Protein AF-A0A4U9TK11-F1 (afdb_monomer_lite)

Foldseek 3Di:
DVVLVVVLLVVLQVQLVVLQVVLVPDPDPVSSVVSNVSSVLSNDPPVHDDQALLSLLVNLLSVQVSVCVPPVDGLPDPLALCVVSVVRVVVCCVVVVDDPQRSLVSLLVSLQSLLVSDGDDDDDDDQFHQNFNQQQQQDAPPDLLSQQEQVSLSNNQSQVVLCVVPVSSHRGHGRHDDDDRDPDDGRPYDRDHHDPPPPPPPD

InterPro domains:
  IPR004184 Pyruvate formate lyase domain [PF02901] (1-174)
  IPR004184 Pyruvate formate lyase domain [PS51554] (1-203)
  IPR051215 Glycyl Radical Enzyme [PTHR43641] (3-176)

Radius of gyration: 18.0 Å; chains: 1; bounding box: 45×38×43 Å

Sequence (203 aa):
MIYACNAAMHLAQKLASKAENMAAVENHPYRKAELQEAAAMLKKVPAYGASSFKEACQSFYFFQLALHLENGSYAVYPGGFDKLLYSFYQQDITRGVLTPEQAYEIVECLWLKLCELSEVRAPRELDGYPMFDAMLHGVRLDDPALVINDLSAMLLAARSNLMTLNSNLQVKLFAGQAGARPQYSAPSARSWRPPRKTWQRTN

Organism: Serratia fonticola (NCBI:txid47917)

Structure (mmCIF, N/CA/C/O backbone):
data_AF-A0A4U9TK11-F1
#
_entry.id   AF-A0A4U9TK11-F1
#
loop_
_atom_site.group_PDB
_atom_site.id
_atom_site.type_symbol
_atom_site.label_atom_id
_atom_site.label_alt_id
_atom_site.label_comp_id
_atom_site.label_asym_id
_atom_site.label_entity_id
_atom_site.label_seq_id
_atom_site.pdbx_PDB_ins_code
_atom_site.Cartn_x
_atom_site.Cartn_y
_atom_site.Cartn_z
_atom_site.occupancy
_atom_site.B_iso_or_equiv
_atom_site.auth_seq_id
_atom_site.auth_comp_id
_atom_site.auth_asym_id
_atom_site.auth_atom_id
_atom_site.pdbx_PDB_model_num
ATOM 1 N N . MET A 1 1 ? 17.063 -5.394 15.935 1.00 81.00 1 MET A N 1
ATOM 2 C CA . MET A 1 1 ? 15.972 -6.031 15.165 1.00 81.00 1 MET A CA 1
ATOM 3 C C . MET A 1 1 ? 14.677 -6.131 15.978 1.00 81.00 1 MET A C 1
ATOM 5 O O . MET A 1 1 ? 13.729 -5.463 15.597 1.00 81.00 1 MET A O 1
ATOM 9 N N . ILE A 1 2 ? 14.645 -6.804 17.139 1.00 93.50 2 ILE A N 1
ATOM 10 C CA . ILE A 1 2 ? 13.432 -6.906 17.993 1.00 93.50 2 ILE A CA 1
ATOM 11 C C . ILE A 1 2 ? 12.802 -5.536 18.322 1.00 93.50 2 ILE A C 1
ATOM 13 O O . ILE A 1 2 ? 11.598 -5.356 18.161 1.00 93.50 2 ILE A O 1
ATOM 17 N N . TYR A 1 3 ? 13.606 -4.539 18.710 1.00 94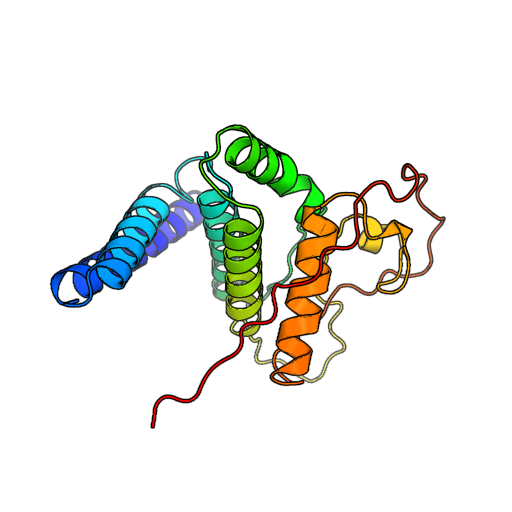.44 3 TYR A N 1
ATOM 18 C CA . TYR A 1 3 ? 13.099 -3.191 19.007 1.00 94.44 3 TYR A CA 1
ATOM 19 C C . TYR A 1 3 ? 12.427 -2.506 17.810 1.00 94.44 3 TYR A C 1
ATOM 21 O O . TYR A 1 3 ? 11.398 -1.861 17.987 1.00 94.44 3 TYR A O 1
ATOM 29 N N . ALA A 1 4 ? 12.968 -2.672 16.600 1.00 91.31 4 ALA A N 1
ATOM 30 C CA . ALA A 1 4 ? 12.395 -2.085 15.390 1.00 91.31 4 ALA A CA 1
ATOM 31 C C . ALA A 1 4 ? 11.044 -2.733 15.046 1.00 91.31 4 ALA A C 1
ATOM 33 O O . ALA A 1 4 ? 10.076 -2.028 14.770 1.00 91.31 4 ALA A O 1
ATOM 34 N N . CYS A 1 5 ? 10.943 -4.062 15.158 1.00 92.12 5 CYS A N 1
ATOM 35 C CA . CYS A 1 5 ? 9.679 -4.780 14.973 1.00 92.12 5 CYS A CA 1
ATOM 36 C C . CYS A 1 5 ? 8.627 -4.358 16.012 1.00 92.12 5 CYS A C 1
ATOM 38 O O . CYS A 1 5 ? 7.486 -4.078 15.652 1.00 92.12 5 CYS A O 1
ATOM 40 N N . ASN A 1 6 ? 9.012 -4.231 17.287 1.00 94.81 6 ASN A N 1
ATOM 41 C CA . ASN A 1 6 ? 8.112 -3.749 18.338 1.00 94.81 6 ASN A CA 1
ATOM 42 C C . ASN A 1 6 ? 7.649 -2.308 18.086 1.00 94.81 6 ASN A C 1
ATOM 44 O O . ASN A 1 6 ? 6.472 -2.002 18.265 1.00 94.81 6 ASN A O 1
ATOM 48 N N . ALA A 1 7 ? 8.548 -1.429 17.635 1.00 94.62 7 ALA A N 1
ATOM 49 C CA . ALA A 1 7 ? 8.203 -0.056 17.278 1.00 94.62 7 ALA A CA 1
ATOM 50 C C . ALA A 1 7 ? 7.217 -0.001 16.099 1.00 94.62 7 ALA A C 1
ATOM 52 O O . ALA A 1 7 ? 6.235 0.738 16.166 1.00 94.62 7 ALA A O 1
ATOM 53 N N . ALA A 1 8 ? 7.426 -0.821 15.064 1.00 93.50 8 ALA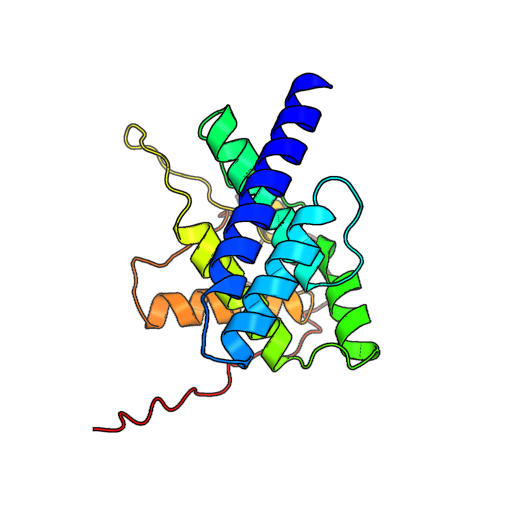 A N 1
ATOM 54 C CA . ALA A 1 8 ? 6.518 -0.942 13.926 1.00 93.50 8 ALA A CA 1
ATOM 55 C C . ALA A 1 8 ? 5.119 -1.420 14.356 1.00 93.50 8 ALA A C 1
ATOM 57 O O . ALA A 1 8 ? 4.122 -0.785 14.016 1.00 93.50 8 ALA A O 1
ATOM 58 N N . MET A 1 9 ? 5.032 -2.477 15.172 1.00 95.06 9 MET A N 1
ATOM 59 C CA . MET A 1 9 ? 3.749 -2.948 15.715 1.00 95.06 9 MET A CA 1
ATOM 60 C C . MET A 1 9 ? 3.062 -1.875 16.570 1.00 95.06 9 MET A C 1
ATOM 62 O O . MET A 1 9 ? 1.857 -1.660 16.457 1.00 95.06 9 MET A O 1
ATOM 66 N N . HIS A 1 10 ? 3.823 -1.149 17.389 1.00 96.06 10 HIS A N 1
ATOM 67 C CA . HIS A 1 10 ? 3.277 -0.084 18.224 1.00 96.06 10 HIS A CA 1
ATOM 68 C C . HIS A 1 10 ? 2.769 1.110 17.399 1.00 96.06 10 HIS A C 1
ATOM 70 O O . HIS A 1 10 ? 1.725 1.680 17.722 1.00 96.06 10 HIS A O 1
ATOM 76 N N . LEU A 1 11 ? 3.458 1.475 16.313 1.00 96.44 11 LEU A N 1
ATOM 77 C CA . LEU A 1 11 ? 2.988 2.498 15.377 1.00 96.44 11 LEU A CA 1
ATOM 78 C C . LEU A 1 11 ? 1.679 2.069 14.701 1.00 96.44 11 LEU A C 1
ATOM 80 O O . LEU A 1 11 ? 0.732 2.855 14.675 1.00 96.44 11 LEU A O 1
ATOM 84 N N . ALA A 1 12 ? 1.595 0.827 14.216 1.00 96.69 12 ALA A N 1
ATOM 85 C CA . ALA A 1 12 ? 0.372 0.287 13.624 1.00 96.69 12 ALA A CA 1
ATOM 86 C C . ALA A 1 12 ? -0.799 0.322 14.621 1.00 96.69 12 ALA A C 1
ATOM 88 O O . ALA A 1 12 ? -1.871 0.834 14.297 1.00 96.69 12 ALA A O 1
ATOM 89 N N . GLN A 1 13 ? -0.559 -0.080 15.874 1.00 96.94 13 GLN A N 1
ATOM 90 C CA . GLN A 1 13 ? -1.556 -0.022 16.942 1.00 96.94 13 GLN A CA 1
ATOM 91 C C . GLN A 1 13 ? -2.026 1.411 17.236 1.00 96.94 13 GLN A C 1
ATOM 93 O O . GLN A 1 13 ? -3.223 1.642 17.412 1.00 96.94 13 GLN A O 1
ATOM 98 N N . LYS A 1 14 ? -1.118 2.397 17.256 1.00 97.56 14 LYS A N 1
ATOM 99 C CA . LYS A 1 14 ? -1.491 3.810 17.434 1.00 97.56 14 LYS A CA 1
ATOM 100 C C . LYS A 1 14 ? -2.352 4.331 16.285 1.00 97.56 14 LYS A C 1
ATOM 102 O O . LYS A 1 14 ? -3.322 5.048 16.530 1.00 97.56 14 LYS A O 1
ATOM 107 N N . LEU A 1 15 ? -2.010 3.981 15.045 1.00 97.31 15 LEU A N 1
ATOM 108 C CA . LEU A 1 15 ? -2.806 4.352 13.875 1.00 97.31 15 LEU A CA 1
ATOM 109 C C . LEU A 1 15 ? -4.182 3.676 13.902 1.00 97.31 15 LEU A C 1
ATOM 111 O O . LEU A 1 15 ? -5.177 4.342 13.619 1.00 97.31 15 LEU A O 1
ATOM 115 N N . ALA A 1 16 ? -4.253 2.409 14.320 1.00 97.94 16 ALA A N 1
ATOM 116 C CA . ALA A 1 16 ? -5.514 1.700 14.504 1.00 97.94 16 ALA A CA 1
ATOM 117 C C . ALA A 1 16 ? -6.405 2.409 15.529 1.00 97.94 16 ALA A C 1
ATOM 119 O O . ALA A 1 16 ? -7.531 2.771 15.207 1.00 97.94 16 ALA A O 1
ATOM 120 N N . SER A 1 17 ? -5.886 2.707 16.725 1.00 98.25 17 SER A N 1
ATOM 121 C CA . SER A 1 17 ? -6.645 3.426 17.757 1.00 98.25 17 SER A CA 1
ATOM 122 C C . SER A 1 17 ? -7.100 4.813 17.293 1.00 98.25 17 SER A C 1
ATOM 124 O O . SER A 1 17 ? -8.205 5.242 17.617 1.00 98.25 17 SER A O 1
ATOM 126 N N . LYS A 1 18 ? -6.294 5.514 16.484 1.00 98.25 18 LYS A N 1
ATOM 127 C CA . LYS A 1 18 ? -6.712 6.784 15.875 1.00 98.25 18 LYS A CA 1
ATOM 128 C C . LYS A 1 18 ? -7.884 6.592 14.907 1.00 98.25 18 LYS A C 1
ATOM 130 O O . LYS A 1 18 ? -8.832 7.370 14.966 1.00 98.25 18 LYS A O 1
ATOM 135 N N . ALA A 1 19 ? -7.840 5.570 14.053 1.00 98.00 19 ALA A N 1
ATOM 136 C CA . ALA A 1 19 ? -8.936 5.248 13.142 1.00 98.00 19 ALA A CA 1
ATOM 137 C C . ALA A 1 19 ? -10.219 4.854 13.900 1.00 98.00 19 ALA A C 1
ATOM 139 O O . ALA A 1 19 ? -11.300 5.303 13.527 1.00 98.00 19 ALA A O 1
ATOM 140 N N . GLU A 1 20 ? -10.110 4.118 15.011 1.00 98.31 20 GLU A N 1
ATOM 141 C CA . GLU A 1 20 ? -11.252 3.784 15.879 1.00 98.31 20 GLU A CA 1
ATOM 142 C C . GLU A 1 20 ? -11.879 5.023 16.517 1.00 98.31 20 GLU A C 1
ATOM 144 O O . GLU A 1 20 ? -13.099 5.180 16.492 1.00 98.31 20 GLU A O 1
ATOM 149 N N . ASN A 1 21 ? -11.054 5.938 17.029 1.00 98.25 21 ASN A N 1
ATOM 150 C CA . ASN A 1 21 ? -11.534 7.195 17.600 1.00 98.25 21 ASN A CA 1
ATOM 151 C C . ASN A 1 21 ? -12.256 8.049 16.550 1.00 98.25 21 ASN A C 1
ATOM 153 O O . ASN A 1 21 ? -13.300 8.627 16.840 1.00 98.25 21 ASN A O 1
ATOM 157 N N . MET A 1 22 ? -11.731 8.098 15.321 1.00 98.31 22 MET A N 1
ATOM 158 C CA . MET A 1 22 ? -12.396 8.775 14.206 1.00 98.31 22 MET A CA 1
ATOM 159 C C . MET A 1 22 ? -13.722 8.092 13.847 1.00 98.31 22 MET A C 1
ATOM 161 O O . MET A 1 22 ? -14.716 8.777 13.642 1.00 98.31 22 MET A O 1
ATOM 165 N N . ALA A 1 23 ? -13.771 6.756 13.831 1.00 98.25 23 ALA A N 1
ATOM 166 C CA . ALA A 1 23 ? -14.998 6.008 13.559 1.00 98.25 23 ALA A CA 1
ATOM 167 C C . ALA A 1 23 ? -16.079 6.213 14.635 1.00 98.25 23 ALA A C 1
ATOM 169 O O . ALA A 1 23 ? -17.272 6.157 14.334 1.00 98.25 23 ALA A O 1
ATOM 170 N N . ALA A 1 24 ? -15.681 6.430 15.892 1.00 97.88 24 ALA A N 1
ATOM 171 C CA . ALA A 1 24 ? -16.605 6.629 17.006 1.00 97.88 24 ALA A CA 1
ATOM 172 C C . ALA A 1 24 ? -17.410 7.934 16.884 1.00 97.88 24 ALA A C 1
ATOM 174 O O . ALA A 1 24 ? -18.572 7.963 17.282 1.00 97.88 24 ALA A O 1
ATOM 175 N N . VAL A 1 25 ? -16.805 8.979 16.311 1.00 97.88 25 VAL A N 1
ATOM 176 C CA . VAL A 1 25 ? -17.423 10.305 16.126 1.00 97.88 25 VAL A CA 1
ATOM 177 C C . VAL A 1 25 ? -17.929 10.550 14.699 1.00 97.88 25 VAL A C 1
ATOM 179 O O . VAL A 1 25 ? -18.470 11.615 14.415 1.00 97.88 25 VAL A O 1
ATOM 182 N N . GLU A 1 26 ? -17.748 9.584 13.795 1.00 97.94 26 GLU A N 1
ATOM 183 C CA . GLU A 1 26 ? -18.202 9.672 12.409 1.00 97.94 26 GLU A CA 1
ATOM 184 C C . GLU A 1 26 ? -19.704 9.374 12.299 1.00 97.94 26 GLU A C 1
ATOM 186 O O . GLU A 1 26 ? -20.192 8.338 12.765 1.00 97.94 26 GLU A O 1
ATOM 191 N N . ASN A 1 27 ? -20.426 10.273 11.631 1.00 97.31 27 ASN A N 1
ATOM 192 C CA . ASN A 1 27 ? -21.869 10.168 11.425 1.00 97.31 27 ASN A CA 1
ATOM 193 C C . ASN A 1 27 ? -22.204 9.436 10.123 1.00 97.31 27 ASN A C 1
ATOM 195 O O . ASN A 1 27 ? -23.233 8.764 10.039 1.00 97.31 27 ASN A O 1
ATOM 199 N N . HIS A 1 28 ? -21.356 9.559 9.097 1.00 97.94 28 HIS A N 1
ATOM 200 C CA . HIS A 1 28 ? -21.627 8.963 7.797 1.00 97.94 28 HIS A CA 1
ATOM 201 C C . HIS A 1 28 ? -21.364 7.444 7.830 1.00 97.94 28 HIS A C 1
ATOM 203 O O . HIS A 1 28 ? -20.220 7.025 8.035 1.00 97.94 28 HIS A O 1
ATOM 209 N N . PRO A 1 29 ? -22.378 6.587 7.589 1.00 96.75 29 PRO A N 1
ATOM 210 C CA . PRO A 1 29 ? -22.278 5.149 7.851 1.00 96.75 29 PRO A CA 1
ATOM 211 C C . PRO A 1 29 ? -21.209 4.455 7.000 1.00 96.75 29 PRO A C 1
ATOM 213 O O . PRO A 1 29 ? -20.455 3.632 7.515 1.00 96.75 29 PRO A O 1
ATOM 216 N N . TYR A 1 30 ? -21.077 4.832 5.724 1.00 95.94 30 TYR A N 1
ATOM 217 C CA . TYR A 1 30 ? -20.043 4.269 4.851 1.00 95.94 30 TYR A CA 1
ATOM 218 C C . TYR A 1 30 ? -18.637 4.662 5.308 1.00 95.94 30 TYR A C 1
ATOM 220 O O . TYR A 1 30 ? -17.741 3.826 5.353 1.00 95.94 30 TYR A O 1
ATOM 228 N N . ARG A 1 31 ? -18.453 5.919 5.732 1.00 97.19 31 ARG A N 1
ATOM 229 C CA . ARG A 1 31 ? -17.142 6.404 6.175 1.00 97.19 31 ARG A CA 1
ATOM 230 C C . ARG A 1 31 ? -16.737 5.763 7.498 1.00 97.19 31 ARG A C 1
ATOM 232 O O . ARG A 1 31 ? -15.580 5.401 7.696 1.00 97.19 31 ARG A O 1
ATOM 239 N N . LYS A 1 32 ? -17.708 5.577 8.390 1.00 98.00 32 LYS A N 1
ATOM 240 C CA . LYS A 1 32 ? -17.526 4.849 9.640 1.00 98.00 32 LYS A CA 1
ATOM 241 C C . LYS A 1 32 ? -17.076 3.409 9.392 1.00 98.00 32 LYS A C 1
ATOM 243 O O . LYS A 1 32 ? -16.123 2.970 10.030 1.00 98.00 32 LYS A O 1
ATOM 248 N N . ALA A 1 33 ? -17.706 2.712 8.446 1.00 97.44 33 ALA A N 1
ATOM 249 C CA . ALA A 1 33 ? -17.320 1.353 8.072 1.00 97.44 33 ALA A CA 1
ATOM 250 C C . ALA A 1 33 ? -15.886 1.294 7.514 1.00 97.44 33 ALA A C 1
ATOM 252 O O . ALA A 1 33 ? -15.101 0.459 7.957 1.00 97.44 33 ALA A O 1
ATOM 253 N N . GLU A 1 34 ? -15.502 2.223 6.630 1.00 96.81 34 GLU A N 1
ATOM 254 C CA . GLU A 1 34 ? -14.125 2.319 6.115 1.00 96.81 34 GLU A CA 1
ATOM 255 C C . GLU A 1 34 ? -13.090 2.523 7.232 1.00 96.81 34 GLU A C 1
ATOM 257 O O . GLU A 1 34 ? -12.024 1.907 7.217 1.00 96.81 34 GLU A O 1
ATOM 262 N N . LEU A 1 35 ? -13.386 3.387 8.210 1.00 98.25 35 LEU A N 1
ATOM 263 C CA . LEU A 1 35 ? -12.492 3.653 9.341 1.00 98.25 35 LEU A CA 1
ATOM 264 C C . LEU A 1 35 ? -12.355 2.432 10.259 1.00 98.25 35 LEU A C 1
ATOM 266 O O . LEU A 1 35 ? -11.252 2.128 10.714 1.00 98.25 35 LEU A O 1
ATOM 270 N N . GLN A 1 36 ? -13.455 1.717 10.509 1.00 98.19 36 GLN A N 1
ATOM 271 C CA . GLN A 1 36 ? -13.449 0.474 11.285 1.00 98.19 36 GLN A CA 1
ATOM 272 C C . GLN A 1 36 ? -12.656 -0.627 10.577 1.00 98.19 36 GLN A C 1
ATOM 274 O O . GLN A 1 36 ? -11.855 -1.315 11.207 1.00 98.19 36 GLN A O 1
ATOM 279 N N . GLU A 1 37 ? -12.830 -0.761 9.265 1.00 96.88 37 GLU A N 1
ATOM 280 C CA . GLU A 1 37 ? -12.069 -1.699 8.446 1.00 96.88 37 GLU A CA 1
ATOM 281 C C . GLU A 1 37 ? -10.571 -1.353 8.450 1.00 96.88 37 GLU A C 1
ATOM 283 O O . GLU A 1 37 ? -9.735 -2.226 8.677 1.00 96.88 37 GLU A O 1
ATOM 288 N N . ALA A 1 38 ? -10.215 -0.073 8.286 1.00 96.56 38 ALA A N 1
ATOM 289 C CA . ALA A 1 38 ? -8.829 0.387 8.363 1.00 96.56 38 ALA A CA 1
ATOM 290 C C . ALA A 1 38 ? -8.197 0.093 9.732 1.00 96.56 38 ALA A C 1
ATOM 292 O O . ALA A 1 38 ? -7.065 -0.391 9.799 1.00 96.56 38 ALA A O 1
ATOM 293 N N . ALA A 1 39 ? -8.934 0.330 10.821 1.00 97.75 39 ALA A N 1
ATOM 294 C CA . ALA A 1 39 ? -8.493 -0.020 12.165 1.00 97.75 39 ALA A CA 1
ATOM 295 C C . ALA A 1 39 ? -8.260 -1.530 12.324 1.00 97.75 39 ALA A C 1
ATOM 297 O O . ALA A 1 39 ? -7.236 -1.935 12.876 1.00 97.75 39 ALA A O 1
ATOM 298 N N . ALA A 1 40 ? -9.175 -2.362 11.818 1.00 97.25 40 ALA A N 1
ATOM 299 C CA . ALA A 1 40 ? -9.045 -3.815 11.866 1.00 97.25 40 ALA A CA 1
ATOM 300 C C . ALA A 1 40 ? -7.811 -4.306 11.090 1.00 97.25 40 ALA A C 1
ATOM 302 O O . ALA A 1 40 ? -7.049 -5.123 11.609 1.00 97.25 40 ALA A O 1
ATOM 303 N N . MET A 1 41 ? -7.558 -3.757 9.897 1.00 96.88 41 MET A N 1
ATOM 304 C CA . MET A 1 41 ? -6.359 -4.080 9.117 1.00 96.88 41 MET A CA 1
ATOM 305 C C . MET A 1 41 ? -5.078 -3.688 9.859 1.00 96.88 41 MET A C 1
ATOM 307 O O . MET A 1 41 ? -4.174 -4.509 9.976 1.00 96.88 41 MET A O 1
ATOM 311 N N . LEU A 1 42 ? -5.006 -2.475 10.418 1.00 96.62 42 LEU A N 1
ATOM 312 C CA . LEU A 1 42 ? -3.828 -1.981 11.150 1.00 96.62 42 LEU A CA 1
ATOM 313 C C . LEU A 1 42 ? -3.550 -2.737 12.461 1.00 96.62 42 LEU A C 1
ATOM 315 O O . LEU A 1 42 ? -2.416 -2.751 12.932 1.00 96.62 42 LEU A O 1
ATOM 319 N N . LYS A 1 43 ? -4.562 -3.379 13.057 1.00 96.00 43 LYS A N 1
ATOM 320 C CA . LYS A 1 43 ? -4.370 -4.298 14.195 1.00 96.00 43 LYS A CA 1
ATOM 321 C C . LYS A 1 43 ? -3.745 -5.628 13.780 1.00 96.00 43 LYS A C 1
ATOM 323 O O . LYS A 1 43 ? -3.145 -6.303 14.612 1.00 96.00 43 LYS A O 1
ATOM 328 N N . LYS A 1 44 ? -3.896 -6.015 12.513 1.00 96.00 44 LYS A N 1
ATOM 329 C CA . LYS A 1 44 ? -3.386 -7.274 11.971 1.00 96.00 44 LYS A CA 1
ATOM 330 C C . LYS A 1 44 ? -2.032 -7.102 11.288 1.00 96.00 44 LYS A C 1
ATOM 332 O O . LYS A 1 44 ? -1.075 -7.764 11.676 1.00 96.00 44 LYS A O 1
ATOM 337 N N . VAL A 1 45 ? -1.932 -6.230 10.286 1.00 94.19 45 VAL A N 1
ATOM 338 C CA . VAL A 1 45 ? -0.675 -5.940 9.582 1.00 94.1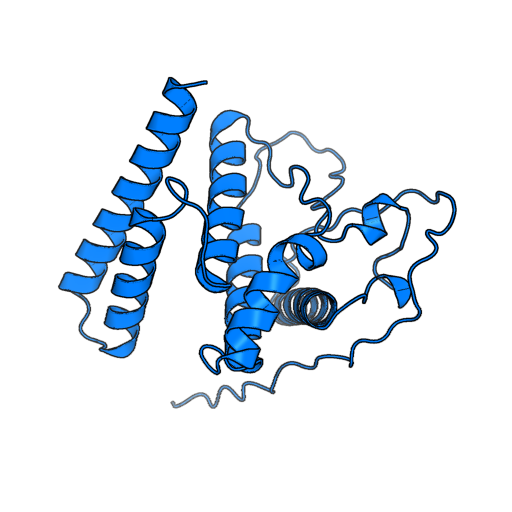9 45 VAL A CA 1
ATOM 339 C C . VAL A 1 45 ? 0.011 -4.734 10.239 1.00 94.19 45 VAL A C 1
ATOM 341 O O . VAL A 1 45 ? -0.656 -3.731 10.495 1.00 94.19 45 VAL A O 1
ATOM 344 N N . PRO A 1 46 ? 1.324 -4.795 10.541 1.00 89.56 46 PRO A N 1
ATOM 345 C CA . PRO A 1 46 ? 2.321 -5.747 10.033 1.00 89.56 46 PRO A CA 1
ATOM 346 C C . PRO A 1 46 ? 2.627 -6.951 10.951 1.00 89.56 46 PRO A C 1
ATOM 348 O O . PRO A 1 46 ? 3.566 -7.688 10.670 1.00 89.56 46 PRO A O 1
ATOM 351 N N . ALA A 1 47 ? 1.904 -7.145 12.061 1.00 92.38 47 ALA A N 1
ATOM 352 C CA . ALA A 1 47 ? 2.199 -8.219 13.022 1.00 92.38 47 ALA A CA 1
ATOM 353 C C . ALA A 1 47 ? 1.956 -9.630 12.450 1.00 92.38 47 ALA A C 1
ATOM 355 O O . ALA A 1 47 ? 2.647 -10.582 12.812 1.00 92.38 47 ALA A O 1
ATOM 356 N N . TYR A 1 48 ? 0.996 -9.749 11.534 1.00 94.75 48 TYR A N 1
ATOM 357 C CA . TYR A 1 48 ? 0.639 -10.977 10.834 1.00 94.75 48 TYR A CA 1
ATOM 358 C C . TYR A 1 48 ? 0.665 -10.766 9.318 1.00 94.75 48 TYR A C 1
ATOM 360 O O . TYR A 1 48 ? 0.614 -9.637 8.830 1.00 94.75 48 TYR A O 1
ATOM 368 N N . GLY A 1 49 ? 0.714 -11.867 8.566 1.00 92.12 49 GLY A N 1
ATOM 369 C CA . GLY A 1 49 ? 0.596 -11.823 7.110 1.00 92.12 49 GLY A CA 1
ATOM 370 C C . GLY A 1 49 ? -0.773 -11.308 6.654 1.00 92.12 49 GLY A C 1
ATOM 371 O O . GLY A 1 49 ? -1.798 -11.592 7.282 1.00 92.12 49 GLY A O 1
ATOM 372 N N . ALA A 1 50 ? -0.785 -10.572 5.542 1.00 94.88 50 ALA A N 1
ATOM 373 C CA . ALA A 1 50 ? -2.017 -10.178 4.868 1.00 94.88 50 ALA A CA 1
ATOM 374 C C . ALA A 1 50 ? -2.783 -11.415 4.369 1.00 94.88 50 ALA A C 1
ATOM 376 O O . ALA A 1 50 ? -2.179 -12.413 3.976 1.00 94.88 50 ALA A O 1
ATOM 377 N N . SER A 1 51 ? -4.114 -11.349 4.366 1.00 94.94 51 SER A N 1
ATOM 378 C CA . SER A 1 51 ? -4.996 -12.383 3.804 1.00 94.94 51 SER A CA 1
ATOM 379 C C . SER A 1 51 ? -6.009 -11.840 2.794 1.00 94.94 51 SER A C 1
ATOM 381 O O . SER A 1 51 ? -6.909 -12.573 2.393 1.00 94.94 51 SER A O 1
ATOM 383 N N . SER A 1 52 ? -5.897 -10.563 2.436 1.00 96.12 52 SER A N 1
ATOM 384 C CA . SER A 1 52 ? -6.685 -9.896 1.400 1.00 96.12 52 SER A CA 1
ATOM 385 C C . SER A 1 52 ? -5.802 -8.912 0.638 1.00 96.12 52 SER A C 1
ATOM 387 O O . SER A 1 52 ? -4.741 -8.497 1.117 1.00 96.12 52 SER A O 1
ATOM 389 N N . PHE A 1 53 ? -6.248 -8.504 -0.545 1.00 96.69 53 PHE A N 1
ATOM 390 C CA . PHE A 1 53 ? -5.558 -7.523 -1.371 1.00 96.69 53 PHE A CA 1
ATOM 391 C C . PHE A 1 53 ? -5.434 -6.171 -0.661 1.00 96.69 53 PHE A C 1
ATOM 393 O O . PHE A 1 53 ? -4.370 -5.553 -0.673 1.00 96.69 53 PHE A O 1
ATOM 400 N N . LYS A 1 54 ? -6.493 -5.735 0.031 1.00 96.12 54 LYS A N 1
ATOM 401 C CA . LYS A 1 54 ? -6.491 -4.467 0.771 1.00 96.12 54 LYS A CA 1
ATOM 402 C C . LYS A 1 54 ? -5.501 -4.483 1.940 1.00 96.12 54 LYS A C 1
ATOM 404 O O . LYS A 1 54 ? -4.751 -3.522 2.110 1.00 96.12 54 LYS A O 1
ATOM 409 N N . GLU A 1 55 ? -5.431 -5.586 2.689 1.00 96.56 55 GLU A N 1
ATOM 410 C CA . GLU A 1 55 ? -4.428 -5.769 3.747 1.00 96.56 55 GLU A CA 1
ATOM 411 C C . GLU A 1 55 ? -3.004 -5.793 3.183 1.00 96.56 55 GLU A C 1
ATOM 413 O O . GLU A 1 55 ? -2.098 -5.209 3.778 1.00 96.56 55 GLU A O 1
ATOM 418 N N . ALA A 1 56 ? -2.798 -6.426 2.024 1.00 94.94 56 ALA A N 1
ATOM 419 C CA . ALA A 1 56 ? -1.496 -6.469 1.368 1.00 94.94 56 ALA A CA 1
ATOM 420 C C . ALA A 1 56 ? -1.041 -5.064 0.932 1.00 94.94 56 ALA A C 1
ATOM 422 O O . ALA A 1 56 ? 0.093 -4.673 1.210 1.00 94.94 56 ALA A O 1
ATOM 423 N N . CYS A 1 57 ? -1.939 -4.263 0.349 1.00 94.94 57 CYS A N 1
ATOM 424 C CA . CYS A 1 57 ? -1.686 -2.856 0.020 1.00 94.94 57 CYS A CA 1
ATOM 425 C C . CYS A 1 57 ? -1.393 -2.008 1.270 1.00 94.94 57 CYS A C 1
ATOM 427 O O . CYS A 1 57 ? -0.452 -1.211 1.271 1.00 94.94 57 CYS A O 1
ATOM 429 N N . GLN A 1 58 ? -2.153 -2.202 2.354 1.00 95.56 58 GLN A N 1
ATOM 430 C CA . GLN A 1 58 ? -1.933 -1.504 3.624 1.00 95.56 58 GLN A CA 1
ATOM 431 C C . GLN A 1 58 ? -0.576 -1.864 4.241 1.00 95.56 58 GLN A C 1
ATOM 433 O O . GLN A 1 58 ? 0.142 -0.975 4.703 1.00 95.56 58 GLN A O 1
ATOM 438 N N . SER A 1 59 ? -0.208 -3.148 4.228 1.00 93.94 59 SER A N 1
ATOM 439 C CA . SER A 1 59 ? 1.090 -3.621 4.707 1.00 93.94 59 SER A CA 1
ATOM 440 C C . SER A 1 59 ? 2.224 -3.047 3.864 1.00 93.94 59 SER A C 1
ATOM 442 O O . SER A 1 59 ? 3.217 -2.576 4.415 1.00 93.94 59 SER A O 1
ATOM 444 N N . PHE A 1 60 ? 2.070 -3.044 2.539 1.00 92.06 60 PHE A N 1
ATOM 445 C CA . PHE A 1 60 ? 3.048 -2.468 1.624 1.00 92.06 60 PHE A CA 1
ATOM 446 C C . PHE A 1 60 ? 3.295 -0.986 1.926 1.00 92.06 60 PHE A C 1
ATOM 448 O O . PHE A 1 60 ? 4.439 -0.590 2.149 1.00 92.06 60 PHE A O 1
ATOM 455 N N . TYR A 1 61 ? 2.234 -0.177 2.013 1.00 93.00 61 TYR A N 1
ATOM 456 C CA . TYR A 1 61 ? 2.367 1.239 2.357 1.00 93.00 61 TYR A CA 1
ATOM 457 C C . TYR A 1 61 ? 3.006 1.437 3.736 1.00 93.00 61 TYR A C 1
ATOM 459 O O . TYR A 1 61 ? 3.873 2.294 3.900 1.00 93.00 61 TYR A O 1
ATOM 467 N N . PHE A 1 62 ? 2.617 0.626 4.724 1.00 93.69 62 PHE A N 1
ATOM 468 C CA . PHE A 1 62 ? 3.160 0.721 6.075 1.00 93.69 62 PHE A CA 1
ATOM 469 C C . PHE A 1 62 ? 4.677 0.495 6.105 1.00 93.69 62 PHE A C 1
ATOM 471 O O . PHE A 1 62 ? 5.385 1.230 6.789 1.00 93.69 62 PHE A O 1
ATOM 478 N N . PHE A 1 63 ? 5.195 -0.463 5.331 1.00 90.12 63 PHE A N 1
ATOM 479 C CA . PHE A 1 63 ? 6.640 -0.670 5.215 1.00 90.12 63 PHE A CA 1
ATOM 480 C C . PHE A 1 63 ? 7.350 0.500 4.533 1.00 90.12 63 PHE A C 1
ATOM 482 O O . PHE A 1 63 ? 8.397 0.923 5.017 1.00 90.12 63 PHE A O 1
ATOM 489 N N . GLN A 1 64 ? 6.774 1.067 3.468 1.00 89.69 64 GLN A N 1
ATOM 490 C CA . GLN A 1 64 ? 7.338 2.263 2.826 1.00 89.69 64 GLN A CA 1
ATOM 491 C C . GLN A 1 64 ? 7.401 3.445 3.806 1.00 89.69 64 GLN A C 1
ATOM 493 O O . GLN A 1 64 ? 8.421 4.124 3.888 1.00 89.69 64 GLN A O 1
ATOM 498 N N . LEU A 1 65 ? 6.349 3.645 4.606 1.00 91.88 65 LEU A N 1
ATOM 499 C CA . LEU A 1 65 ? 6.318 4.663 5.656 1.00 91.88 65 LEU A CA 1
ATOM 500 C C . LEU A 1 65 ? 7.353 4.392 6.758 1.00 91.88 65 LEU A C 1
ATOM 502 O O . LEU A 1 65 ? 8.042 5.311 7.187 1.00 91.88 65 LEU A O 1
ATOM 506 N N . ALA A 1 66 ? 7.465 3.150 7.231 1.00 90.69 66 ALA A N 1
ATOM 507 C CA . ALA A 1 66 ? 8.394 2.792 8.300 1.00 90.69 66 ALA A CA 1
ATOM 508 C C . ALA A 1 66 ? 9.858 3.011 7.892 1.00 90.69 66 ALA A C 1
ATOM 510 O O . ALA A 1 66 ? 10.630 3.550 8.681 1.00 90.69 66 ALA A O 1
ATOM 511 N N . LEU A 1 67 ? 10.221 2.644 6.659 1.00 87.38 67 LEU A N 1
ATOM 512 C CA . LEU A 1 67 ? 11.549 2.909 6.099 1.00 87.38 67 LEU A CA 1
ATOM 513 C C . LEU A 1 67 ? 11.819 4.410 5.987 1.00 87.38 67 LEU A C 1
ATOM 515 O O . LEU A 1 67 ? 12.863 4.885 6.432 1.00 87.38 67 LEU A O 1
ATOM 519 N N . HIS A 1 68 ? 10.828 5.163 5.506 1.00 87.31 68 HIS A N 1
ATOM 520 C CA . HIS A 1 68 ? 10.938 6.610 5.388 1.00 87.31 68 HIS A CA 1
ATOM 521 C C . HIS A 1 68 ? 11.167 7.284 6.748 1.00 87.31 68 HIS A C 1
ATOM 523 O O . HIS A 1 68 ? 11.978 8.200 6.859 1.00 87.31 68 HIS A O 1
ATOM 529 N N . LEU A 1 69 ? 10.513 6.798 7.807 1.00 88.88 69 LEU A N 1
ATOM 530 C CA . LEU A 1 69 ? 10.718 7.292 9.171 1.00 88.88 69 LEU A CA 1
ATOM 531 C C . LEU A 1 69 ? 12.080 6.906 9.769 1.00 88.88 69 LEU A C 1
ATOM 533 O O . LEU A 1 69 ? 12.569 7.613 10.646 1.00 88.88 69 LEU A O 1
ATOM 537 N N . GLU A 1 70 ? 12.668 5.785 9.351 1.00 86.38 70 GLU A N 1
ATOM 538 C CA . GLU A 1 70 ? 13.907 5.262 9.935 1.00 86.38 70 GLU A CA 1
ATOM 539 C C . GLU A 1 70 ? 15.149 5.957 9.380 1.00 86.38 70 GLU A C 1
ATOM 541 O O . GLU A 1 70 ? 16.008 6.396 10.142 1.00 86.38 70 GLU A O 1
ATOM 546 N N . ASN A 1 71 ? 15.246 6.072 8.058 1.00 80.50 71 ASN A N 1
ATOM 547 C CA . ASN A 1 71 ? 16.462 6.542 7.392 1.00 80.50 71 ASN A CA 1
ATOM 548 C C . ASN A 1 71 ? 16.184 7.594 6.305 1.00 80.50 71 ASN A C 1
ATOM 550 O O . ASN A 1 71 ? 17.077 7.933 5.529 1.00 80.50 71 ASN A O 1
ATOM 554 N N . GLY A 1 72 ? 14.952 8.103 6.231 1.00 76.25 72 GLY A N 1
ATOM 555 C CA . GLY A 1 72 ? 14.501 9.014 5.183 1.00 76.25 72 GLY A CA 1
ATOM 556 C C . GLY A 1 72 ? 14.193 8.316 3.860 1.00 76.25 72 GLY A C 1
ATOM 557 O O . GLY A 1 72 ? 13.422 8.850 3.080 1.00 76.25 72 GLY A O 1
ATOM 558 N N . SER A 1 73 ? 14.696 7.111 3.606 1.00 70.62 73 SER A N 1
ATOM 559 C CA . SER A 1 73 ? 14.522 6.407 2.336 1.00 70.62 73 SER A CA 1
ATOM 560 C C . SER A 1 73 ? 13.104 5.871 2.157 1.00 70.62 73 SER A C 1
ATOM 562 O O . SER A 1 73 ? 12.514 5.272 3.052 1.00 70.62 73 SER A O 1
ATOM 564 N N . TYR A 1 74 ? 12.575 6.008 0.952 1.00 71.62 74 TYR A N 1
ATOM 565 C CA . TYR A 1 74 ? 11.396 5.289 0.474 1.00 71.62 74 TYR A CA 1
ATOM 566 C C . TYR A 1 74 ? 11.731 4.610 -0.859 1.00 71.62 74 TYR A C 1
ATOM 568 O O . TYR A 1 74 ? 12.868 4.669 -1.319 1.00 71.62 74 TYR A O 1
ATOM 576 N N . ALA A 1 75 ? 10.764 3.940 -1.492 1.00 70.81 75 ALA A N 1
ATOM 577 C CA . ALA A 1 75 ? 10.984 3.245 -2.765 1.00 70.81 75 ALA A CA 1
ATOM 578 C C . ALA A 1 75 ? 11.944 2.044 -2.671 1.00 70.81 75 ALA A C 1
ATOM 580 O O . ALA A 1 75 ? 12.534 1.622 -3.665 1.00 70.81 75 ALA A O 1
ATOM 581 N N . VAL A 1 76 ? 12.064 1.440 -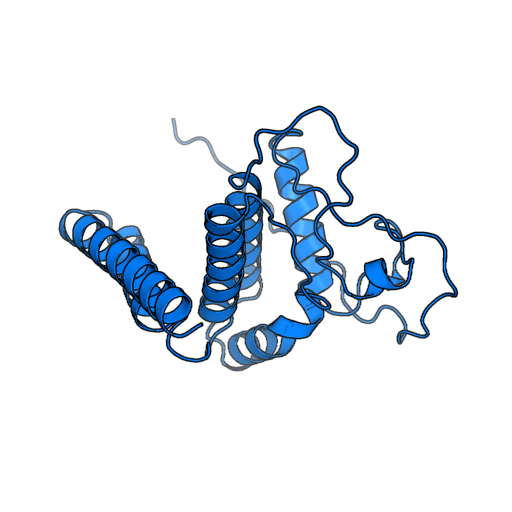1.486 1.00 68.75 76 VAL A N 1
ATOM 582 C CA . VAL A 1 76 ? 12.956 0.295 -1.280 1.00 68.75 76 VAL A CA 1
ATOM 583 C C . VAL A 1 76 ? 12.294 -0.996 -1.772 1.00 68.75 76 VAL A C 1
ATOM 585 O O . VAL A 1 76 ? 11.255 -1.419 -1.262 1.00 68.75 76 VAL A O 1
ATOM 588 N N . TYR A 1 77 ? 12.930 -1.558 -2.803 1.00 64.69 77 TYR A N 1
ATOM 589 C CA . TYR A 1 77 ? 12.769 -2.861 -3.465 1.00 64.69 77 TYR A CA 1
ATOM 590 C C . TYR A 1 77 ? 11.446 -3.633 -3.261 1.00 64.69 77 TYR A C 1
ATOM 592 O O . TYR A 1 77 ? 11.429 -4.680 -2.608 1.00 64.69 77 TYR A O 1
ATOM 600 N N . PRO A 1 78 ? 10.338 -3.223 -3.906 1.00 63.53 78 PRO A N 1
ATOM 601 C CA . PRO A 1 78 ? 9.296 -4.169 -4.273 1.00 63.53 78 PRO A CA 1
ATOM 602 C C . PRO A 1 78 ? 9.820 -4.969 -5.473 1.00 63.53 78 PRO A C 1
ATOM 604 O O . PRO A 1 78 ? 9.984 -4.404 -6.545 1.00 63.53 78 PRO A O 1
ATOM 607 N N . GLY A 1 79 ? 10.103 -6.265 -5.331 1.00 65.38 79 GLY A N 1
ATOM 608 C CA . GLY A 1 79 ? 10.472 -7.153 -6.452 1.00 65.38 79 GLY A CA 1
ATOM 609 C C . GLY A 1 79 ? 9.309 -7.394 -7.432 1.00 65.38 79 GLY A C 1
ATOM 610 O O . GLY A 1 79 ? 8.877 -8.528 -7.618 1.00 65.38 79 GLY A O 1
ATOM 611 N N . GLY A 1 80 ? 8.742 -6.314 -7.980 1.00 78.81 80 GLY A N 1
ATOM 612 C CA . GLY A 1 80 ? 7.453 -6.259 -8.663 1.00 78.81 80 GLY A CA 1
ATOM 613 C C . GLY A 1 80 ? 6.291 -6.296 -7.685 1.00 78.81 80 GLY A C 1
ATOM 614 O O . GLY A 1 80 ? 5.849 -7.367 -7.277 1.00 78.81 80 GLY A O 1
ATOM 615 N N . PHE A 1 81 ? 5.751 -5.129 -7.335 1.00 85.94 81 PHE A N 1
ATOM 616 C CA . PHE A 1 81 ? 4.509 -5.024 -6.563 1.00 85.94 81 PHE A CA 1
ATOM 617 C C . PHE A 1 81 ? 3.370 -5.778 -7.262 1.00 85.94 81 PHE A C 1
ATOM 619 O O . PHE A 1 81 ? 2.597 -6.494 -6.626 1.00 85.94 81 PHE A O 1
ATOM 626 N N . ASP A 1 82 ? 3.315 -5.652 -8.587 1.00 86.69 82 ASP A N 1
ATOM 627 C CA . ASP A 1 82 ? 2.354 -6.325 -9.447 1.00 86.69 82 ASP A CA 1
ATOM 628 C C . ASP A 1 82 ? 2.497 -7.847 -9.444 1.00 86.69 82 ASP A C 1
ATOM 630 O O . ASP A 1 82 ? 1.491 -8.519 -9.614 1.00 86.69 82 ASP A O 1
ATOM 634 N N . LYS A 1 83 ? 3.693 -8.403 -9.222 1.00 87.44 83 LYS A N 1
ATOM 635 C CA . LYS A 1 83 ? 3.908 -9.848 -9.024 1.00 87.44 83 LYS A CA 1
ATOM 636 C C . LYS A 1 83 ? 3.578 -10.274 -7.597 1.00 87.44 83 LYS A C 1
ATOM 638 O O . LYS A 1 83 ? 2.873 -11.259 -7.392 1.00 87.44 83 LYS A O 1
ATOM 643 N N . LEU A 1 84 ? 4.075 -9.517 -6.620 1.00 88.62 84 LEU A N 1
ATOM 644 C CA . LEU A 1 84 ? 3.986 -9.841 -5.199 1.00 88.62 84 LEU A CA 1
ATOM 645 C C . LEU A 1 84 ? 2.536 -9.872 -4.701 1.00 88.62 84 LEU A C 1
ATOM 647 O O . LEU A 1 84 ? 2.180 -10.745 -3.914 1.00 88.62 84 LEU A O 1
ATOM 651 N N . LEU A 1 85 ? 1.701 -8.930 -5.151 1.00 92.00 85 LEU A N 1
ATOM 652 C CA . LEU A 1 85 ? 0.325 -8.799 -4.671 1.00 92.00 85 LEU A CA 1
ATOM 653 C C . LEU A 1 85 ? -0.718 -9.447 -5.591 1.00 92.00 85 LEU A C 1
ATOM 655 O O . LEU A 1 85 ? -1.898 -9.480 -5.232 1.00 92.00 85 LEU A O 1
ATOM 659 N N . TYR A 1 86 ? -0.314 -9.991 -6.747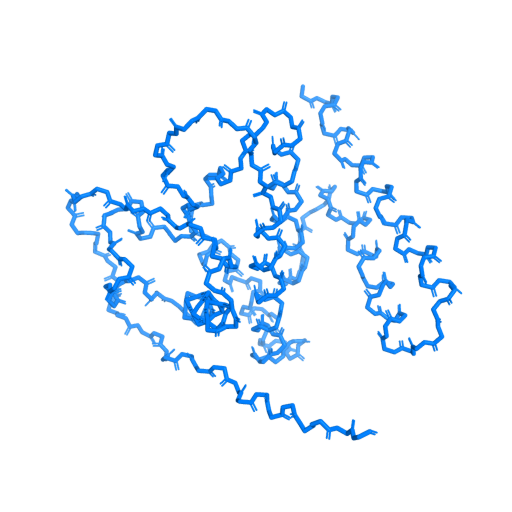 1.00 93.38 86 TYR A N 1
ATOM 660 C CA . TYR A 1 86 ? -1.266 -10.536 -7.719 1.00 93.38 86 TYR A CA 1
ATOM 661 C C . TYR A 1 86 ? -2.102 -11.683 -7.157 1.00 93.38 86 TYR A C 1
ATOM 663 O O . TYR A 1 86 ? -3.293 -11.763 -7.439 1.00 93.38 86 TYR A O 1
ATOM 671 N N . SER A 1 87 ? -1.506 -12.551 -6.336 1.00 94.44 87 SER A N 1
ATOM 672 C CA . SER A 1 87 ? -2.216 -13.683 -5.732 1.00 94.44 87 SER A CA 1
ATOM 673 C C . SER A 1 87 ? -3.354 -13.222 -4.819 1.00 94.44 87 SER A C 1
ATOM 675 O O . SER A 1 87 ? -4.456 -13.758 -4.911 1.00 94.44 87 SER A O 1
ATOM 677 N N . PHE A 1 88 ? -3.125 -12.187 -4.004 1.00 96.00 88 PHE A N 1
ATOM 678 C CA . PHE A 1 88 ? -4.158 -11.586 -3.157 1.00 96.00 88 PHE A CA 1
ATOM 679 C C . PHE A 1 88 ? -5.259 -10.925 -3.988 1.00 96.00 88 PHE A C 1
ATOM 681 O O . PHE A 1 88 ? -6.439 -11.119 -3.706 1.00 96.00 88 PHE A O 1
ATOM 688 N N . TYR A 1 89 ? -4.877 -10.186 -5.036 1.00 96.25 89 TYR A N 1
ATOM 689 C CA . TYR A 1 89 ? -5.826 -9.595 -5.981 1.00 96.25 89 TYR A CA 1
ATOM 690 C C . TYR A 1 89 ? -6.708 -10.675 -6.620 1.00 96.25 89 TYR A C 1
ATOM 692 O O . TYR A 1 89 ? -7.930 -10.635 -6.504 1.00 96.25 89 TYR A O 1
ATOM 700 N N . GLN A 1 90 ? -6.100 -11.689 -7.238 1.00 96.00 90 GLN A N 1
ATOM 701 C CA . GLN A 1 90 ? -6.820 -12.752 -7.934 1.00 96.00 90 GLN A CA 1
ATOM 702 C C . GLN A 1 90 ? -7.722 -13.546 -6.982 1.00 96.00 90 GLN A C 1
ATOM 704 O O . GLN A 1 90 ? -8.843 -13.900 -7.356 1.00 96.00 90 GLN A O 1
ATOM 709 N N . GLN A 1 91 ? -7.264 -13.802 -5.754 1.00 96.56 91 GLN A N 1
ATOM 710 C CA . GLN A 1 91 ? -8.056 -14.461 -4.721 1.00 96.56 91 GLN A CA 1
ATOM 711 C C . GLN A 1 91 ? -9.322 -13.664 -4.387 1.00 96.56 91 GLN A C 1
ATOM 713 O O . GLN A 1 91 ? -10.411 -14.241 -4.381 1.00 96.56 91 GLN A O 1
ATOM 718 N N . ASP A 1 92 ? -9.204 -12.361 -4.131 1.00 97.19 92 ASP A N 1
ATOM 719 C CA . ASP A 1 92 ? -10.347 -11.531 -3.736 1.00 97.19 92 ASP A CA 1
ATOM 720 C C . ASP A 1 92 ? -11.336 -11.312 -4.888 1.00 97.19 92 ASP A C 1
ATOM 722 O O . ASP A 1 92 ? -12.548 -11.352 -4.658 1.00 97.19 92 ASP A O 1
ATOM 726 N N . ILE A 1 93 ? -10.841 -11.174 -6.125 1.00 96.94 93 ILE A N 1
ATOM 727 C CA . ILE A 1 93 ? -11.683 -11.114 -7.329 1.00 96.94 93 ILE A CA 1
ATOM 728 C C . ILE A 1 93 ? -12.439 -12.434 -7.529 1.00 96.94 93 ILE A C 1
ATOM 730 O O . ILE A 1 93 ? -13.655 -12.437 -7.707 1.00 96.94 93 ILE A O 1
ATOM 734 N N . THR A 1 94 ? -11.747 -13.577 -7.451 1.00 96.38 94 THR A N 1
ATOM 735 C CA . THR A 1 94 ? -12.361 -14.900 -7.685 1.00 96.38 94 THR A CA 1
ATOM 736 C C . THR A 1 94 ? -13.408 -15.240 -6.623 1.00 96.38 94 THR A C 1
ATOM 738 O O . THR A 1 94 ? -14.414 -15.880 -6.920 1.00 96.38 94 THR A O 1
ATOM 741 N N . ARG A 1 95 ? -13.198 -14.798 -5.378 1.00 96.00 95 ARG A N 1
ATOM 742 C CA . ARG A 1 95 ? -14.149 -14.988 -4.272 1.00 96.00 95 ARG A CA 1
ATOM 743 C C . ARG A 1 95 ? -15.304 -13.982 -4.284 1.00 96.00 95 ARG A C 1
ATOM 745 O O . ARG A 1 95 ? -16.183 -14.093 -3.434 1.00 96.00 95 ARG A O 1
ATOM 752 N N . GLY A 1 96 ? -15.293 -13.007 -5.194 1.00 94.94 96 GLY A N 1
ATOM 753 C CA . GLY A 1 96 ? -16.285 -11.933 -5.247 1.00 94.94 96 GLY A CA 1
ATOM 754 C C . GLY A 1 96 ? -16.234 -10.986 -4.044 1.00 94.94 96 GLY A C 1
ATOM 755 O O . GLY A 1 96 ? -17.213 -10.297 -3.775 1.00 94.94 96 GLY A O 1
ATOM 756 N N . VAL A 1 97 ? -15.117 -10.964 -3.305 1.00 95.19 97 VAL A N 1
ATOM 757 C CA . VAL A 1 97 ? -14.895 -10.030 -2.186 1.00 95.19 97 VAL A CA 1
ATOM 758 C C . VAL A 1 97 ? -14.644 -8.623 -2.723 1.00 95.19 97 VAL A C 1
ATOM 760 O O . VAL A 1 97 ? -15.087 -7.644 -2.127 1.00 95.19 97 VAL A O 1
ATOM 763 N N . LEU A 1 98 ? -13.949 -8.535 -3.859 1.00 95.62 98 LEU A N 1
ATOM 764 C CA . LEU A 1 98 ? -13.708 -7.295 -4.580 1.00 95.62 98 LEU A CA 1
ATOM 765 C C . LEU A 1 98 ? -14.206 -7.413 -6.016 1.00 95.62 98 LEU A C 1
ATOM 767 O O . LEU A 1 98 ? -14.048 -8.438 -6.678 1.00 95.62 98 LEU A O 1
ATOM 771 N N . THR A 1 99 ? -14.755 -6.313 -6.511 1.00 96.38 99 THR A N 1
ATOM 772 C CA . THR A 1 99 ? -14.883 -6.060 -7.946 1.00 96.38 99 THR A CA 1
ATOM 773 C C . THR A 1 99 ? -13.572 -5.480 -8.494 1.00 96.38 99 THR A C 1
ATOM 775 O O . THR A 1 99 ? -12.813 -4.861 -7.737 1.00 96.38 99 THR A O 1
ATOM 778 N N . PRO A 1 100 ? -13.285 -5.629 -9.800 1.00 93.50 100 PRO A N 1
ATOM 779 C CA . PRO A 1 100 ? -12.134 -4.980 -10.429 1.00 93.50 100 PRO A CA 1
ATOM 780 C C . PRO A 1 100 ? -12.097 -3.459 -10.205 1.00 93.50 100 PRO A C 1
ATOM 782 O O . PRO A 1 100 ? -11.028 -2.886 -10.005 1.00 93.50 100 PRO A O 1
ATOM 785 N N . GLU A 1 101 ? -13.257 -2.803 -10.163 1.00 94.75 101 GLU A N 1
ATOM 786 C CA . GLU A 1 101 ? -13.391 -1.368 -9.909 1.00 94.75 101 GLU A CA 1
ATOM 787 C C . GLU A 1 101 ? -12.998 -0.997 -8.472 1.00 94.75 101 GLU A C 1
ATOM 789 O O . GLU A 1 101 ? -12.278 -0.019 -8.267 1.00 94.75 101 GLU A O 1
ATOM 794 N N . GLN A 1 102 ? -13.409 -1.793 -7.479 1.00 95.31 102 GLN A N 1
ATOM 795 C CA . GLN A 1 102 ? -13.000 -1.595 -6.082 1.00 95.31 102 GLN A CA 1
ATOM 796 C C . GLN A 1 102 ? -11.503 -1.857 -5.888 1.00 95.31 102 GLN A C 1
ATOM 798 O O . GLN A 1 102 ? -10.831 -1.122 -5.165 1.00 95.31 102 GLN A O 1
ATOM 803 N N . ALA A 1 103 ? -10.955 -2.879 -6.550 1.00 96.00 103 ALA A N 1
ATOM 804 C CA . ALA A 1 103 ? -9.519 -3.139 -6.527 1.00 96.00 103 ALA A CA 1
ATOM 805 C C . ALA A 1 103 ? -8.727 -1.975 -7.144 1.00 96.00 103 ALA A C 1
ATOM 807 O O . ALA A 1 103 ? -7.721 -1.543 -6.579 1.00 96.00 103 ALA A O 1
ATOM 808 N N . TYR A 1 104 ? -9.213 -1.419 -8.255 1.00 95.69 104 TYR A N 1
ATOM 809 C CA . TYR A 1 104 ? -8.625 -0.239 -8.878 1.00 95.69 104 TYR A CA 1
ATOM 810 C C . TYR A 1 104 ? -8.652 0.984 -7.948 1.00 95.69 104 TYR A C 1
ATOM 812 O O . TYR A 1 104 ? -7.641 1.671 -7.822 1.00 95.69 104 TYR A O 1
ATOM 820 N N . GLU A 1 105 ? -9.751 1.224 -7.230 1.00 95.56 105 GLU A N 1
ATOM 821 C CA . GLU A 1 105 ? -9.835 2.318 -6.253 1.00 95.56 105 GLU A CA 1
ATOM 822 C C . GLU A 1 105 ? -8.832 2.158 -5.099 1.00 95.56 105 GLU A C 1
ATOM 824 O O . GLU A 1 105 ? -8.206 3.137 -4.685 1.00 95.56 105 GLU A O 1
ATOM 829 N N . ILE A 1 106 ? -8.604 0.928 -4.621 1.00 96.31 106 ILE A N 1
ATOM 830 C CA . ILE A 1 106 ? -7.558 0.636 -3.626 1.00 96.31 106 ILE A CA 1
ATOM 831 C C . ILE A 1 106 ? -6.174 0.987 -4.187 1.00 96.31 106 ILE A C 1
ATOM 833 O O . ILE A 1 106 ? -5.362 1.597 -3.488 1.00 96.31 106 ILE A O 1
ATOM 837 N N . VAL A 1 107 ? -5.905 0.633 -5.447 1.00 95.06 107 VAL A N 1
ATOM 838 C CA . VAL A 1 107 ? -4.641 0.956 -6.124 1.00 95.06 107 VAL A CA 1
ATOM 839 C C . VAL A 1 107 ? -4.469 2.470 -6.285 1.00 95.06 107 VAL A C 1
ATOM 841 O O . VAL A 1 107 ? -3.394 2.990 -5.990 1.00 95.06 107 VAL A O 1
ATOM 844 N N . GLU A 1 108 ? -5.507 3.203 -6.693 1.00 94.06 108 GLU A N 1
ATOM 845 C CA . GLU A 1 108 ? -5.466 4.671 -6.776 1.00 94.06 108 GLU A CA 1
ATOM 846 C C . GLU A 1 108 ? -5.200 5.321 -5.417 1.00 94.06 108 GLU A C 1
ATOM 848 O O . GLU A 1 108 ? -4.348 6.207 -5.312 1.00 94.06 108 GLU A O 1
ATOM 853 N N . CYS A 1 109 ? -5.872 4.848 -4.363 1.00 95.06 109 CYS A N 1
ATOM 854 C CA . CYS A 1 109 ? -5.619 5.297 -2.997 1.00 95.06 109 CYS A CA 1
ATOM 855 C C . CYS A 1 109 ? -4.163 5.054 -2.593 1.00 95.06 109 CYS A C 1
ATOM 857 O O . CYS A 1 109 ? -3.531 5.939 -2.018 1.00 95.06 109 CYS A O 1
ATOM 859 N N . LEU A 1 110 ? -3.606 3.884 -2.915 1.00 93.50 110 LEU A N 1
ATOM 860 C CA . LEU A 1 110 ? -2.211 3.576 -2.622 1.00 93.50 110 LEU A CA 1
ATOM 861 C C . LEU A 1 110 ? -1.258 4.551 -3.327 1.00 93.50 110 LEU A C 1
ATOM 863 O O . LEU A 1 110 ? -0.366 5.089 -2.677 1.00 93.50 110 LEU A O 1
ATOM 867 N N . TRP A 1 111 ? -1.451 4.820 -4.621 1.00 90.62 111 TRP A N 1
ATOM 868 C CA . TRP A 1 111 ? -0.622 5.791 -5.341 1.00 90.62 111 TRP A CA 1
ATOM 869 C C . TRP A 1 111 ? -0.687 7.186 -4.717 1.00 90.62 111 TRP A C 1
ATOM 871 O O . TRP A 1 111 ? 0.353 7.816 -4.540 1.00 90.62 111 TRP A O 1
ATOM 881 N N . LEU A 1 112 ? -1.883 7.641 -4.329 1.00 91.88 112 LEU A N 1
ATOM 882 C CA . LEU A 1 112 ? -2.053 8.907 -3.613 1.00 91.88 112 LEU A CA 1
ATOM 883 C C . LEU A 1 112 ? -1.277 8.920 -2.294 1.00 91.88 112 LEU A C 1
ATOM 885 O O . LEU A 1 112 ? -0.561 9.879 -2.019 1.00 91.88 112 LEU A O 1
ATOM 889 N N . LYS A 1 113 ? -1.363 7.844 -1.505 1.00 92.31 113 LYS A N 1
ATOM 890 C CA . LYS A 1 113 ? -0.621 7.719 -0.245 1.00 92.31 113 LYS A CA 1
ATOM 891 C C . LYS A 1 113 ? 0.893 7.733 -0.461 1.00 92.31 113 LYS A C 1
ATOM 893 O O . LYS A 1 113 ? 1.604 8.351 0.322 1.00 92.31 113 LYS A O 1
ATOM 898 N N . LEU A 1 114 ? 1.393 7.087 -1.513 1.00 89.19 114 LEU A N 1
ATOM 899 C CA . LEU A 1 114 ? 2.820 7.096 -1.847 1.00 89.19 114 LEU A CA 1
ATOM 900 C C . LEU A 1 114 ? 3.310 8.488 -2.270 1.00 89.19 114 LEU A C 1
ATOM 902 O O . LEU A 1 114 ? 4.434 8.842 -1.935 1.00 89.19 114 LEU A O 1
ATOM 906 N N . CYS A 1 115 ? 2.478 9.299 -2.937 1.00 87.38 115 CYS A N 1
ATOM 907 C CA . CYS A 1 115 ? 2.812 10.694 -3.255 1.00 87.38 115 CYS A CA 1
ATOM 908 C C . CYS A 1 115 ? 3.042 11.565 -2.006 1.00 87.38 115 CYS A C 1
ATOM 910 O O . CYS A 1 115 ? 3.708 12.592 -2.104 1.00 87.38 115 CYS A O 1
ATOM 912 N N . GLU A 1 116 ? 2.489 11.194 -0.846 1.00 87.12 116 GLU A N 1
ATOM 913 C CA . GLU A 1 116 ? 2.698 11.934 0.406 1.00 87.12 116 GLU A CA 1
ATOM 914 C C . GLU A 1 116 ? 4.079 11.677 1.030 1.00 87.12 116 GLU A C 1
ATOM 916 O O . GLU A 1 116 ? 4.527 12.464 1.865 1.00 87.12 116 GLU A O 1
ATOM 921 N N . LEU A 1 117 ? 4.759 10.592 0.644 1.00 84.94 117 LEU A N 1
ATOM 922 C CA . LEU A 1 117 ? 6.100 10.278 1.130 1.00 84.94 117 LEU A CA 1
ATOM 923 C C . LEU A 1 117 ? 7.112 11.147 0.378 1.00 84.94 117 LEU A C 1
ATOM 925 O O . LEU A 1 117 ? 7.402 10.924 -0.797 1.00 84.94 117 LEU A O 1
ATOM 929 N N . SER A 1 118 ? 7.631 12.164 1.062 1.00 75.06 118 SER A N 1
ATOM 930 C CA . SER A 1 118 ? 8.556 13.140 0.492 1.00 75.06 118 SER A CA 1
ATOM 931 C C . SER A 1 118 ? 9.810 13.255 1.344 1.00 75.06 118 SER A C 1
ATOM 933 O O . SER A 1 118 ? 9.749 13.394 2.562 1.00 75.06 118 SER A O 1
ATOM 935 N N . GLU A 1 119 ? 10.965 13.226 0.688 1.00 70.12 119 GLU A N 1
ATOM 936 C CA . GLU A 1 119 ? 12.266 13.405 1.325 1.00 70.12 119 GLU A CA 1
ATOM 937 C C . GLU A 1 119 ? 12.753 14.841 1.168 1.00 70.12 119 GLU A C 1
ATOM 939 O O . GLU A 1 119 ? 12.878 15.352 0.052 1.00 70.12 119 GLU A O 1
ATOM 944 N N . VAL A 1 120 ? 13.134 15.457 2.285 1.00 69.62 120 VAL A N 1
ATOM 945 C CA . VAL A 1 120 ? 13.886 16.712 2.276 1.00 69.62 120 VAL A CA 1
ATOM 946 C C . VAL A 1 120 ? 15.364 16.376 2.089 1.00 69.62 120 VAL A C 1
ATOM 948 O O . VAL A 1 120 ? 16.021 15.888 3.006 1.00 69.62 120 VAL A O 1
ATOM 951 N N . ARG A 1 121 ? 15.890 16.620 0.886 1.00 67.75 121 ARG A N 1
ATOM 952 C CA . ARG A 1 121 ? 17.280 16.319 0.515 1.00 67.75 121 ARG A CA 1
ATOM 953 C C . ARG A 1 121 ? 17.880 17.401 -0.373 1.00 67.75 121 ARG A C 1
ATOM 955 O O . ARG A 1 121 ? 17.158 18.162 -1.016 1.00 67.75 121 ARG A O 1
ATOM 962 N N . ALA A 1 122 ? 19.211 17.437 -0.434 1.00 70.44 122 ALA A N 1
ATOM 963 C CA . ALA A 1 122 ? 19.916 18.220 -1.443 1.00 70.44 122 ALA A CA 1
ATOM 964 C C . ALA A 1 122 ? 19.535 17.733 -2.861 1.00 70.44 122 ALA A C 1
ATOM 966 O O . ALA A 1 122 ? 19.230 16.546 -3.026 1.00 70.44 122 ALA A O 1
ATOM 967 N N . PRO A 1 123 ? 19.551 18.609 -3.884 1.00 65.94 123 PRO A N 1
ATOM 968 C CA . PRO A 1 123 ? 19.158 18.241 -5.241 1.00 65.94 123 PRO A CA 1
ATOM 969 C C . PRO A 1 123 ? 19.985 17.057 -5.757 1.00 65.94 123 PRO A C 1
ATOM 971 O O . PRO A 1 123 ? 21.205 17.145 -5.880 1.00 65.94 123 PRO A O 1
ATOM 974 N N . ARG A 1 124 ? 19.315 15.942 -6.058 1.00 65.75 124 ARG A N 1
ATOM 975 C CA . ARG A 1 124 ? 19.910 14.738 -6.645 1.00 65.75 124 ARG A CA 1
ATOM 976 C C . ARG A 1 124 ? 18.891 14.080 -7.566 1.00 65.75 124 ARG A C 1
ATOM 978 O O . ARG A 1 124 ? 17.692 14.120 -7.289 1.00 65.75 124 ARG A O 1
ATOM 985 N N . GLU A 1 125 ? 19.360 13.455 -8.641 1.00 63.38 125 GLU A N 1
ATOM 986 C CA . GLU A 1 125 ? 18.496 12.582 -9.430 1.00 63.38 125 GLU A CA 1
ATOM 987 C C . GLU A 1 125 ? 18.020 11.395 -8.587 1.00 63.38 125 GLU A C 1
ATOM 989 O O . GLU A 1 125 ? 18.807 10.718 -7.927 1.00 63.38 125 GLU A O 1
ATOM 994 N N . LEU A 1 126 ? 16.704 11.186 -8.584 1.00 62.59 126 LEU A N 1
ATOM 995 C CA . LEU A 1 126 ? 16.061 10.068 -7.898 1.00 62.59 126 LEU A CA 1
ATOM 996 C C . LEU A 1 126 ? 15.794 8.941 -8.873 1.00 62.59 126 LEU A C 1
ATOM 998 O O . LEU A 1 126 ? 15.168 9.187 -9.905 1.00 62.59 126 LEU A O 1
ATOM 1002 N N . ASP A 1 127 ? 16.167 7.725 -8.504 1.00 65.94 127 ASP A N 1
ATOM 1003 C CA . ASP A 1 127 ? 15.920 6.556 -9.342 1.00 65.94 127 ASP A CA 1
ATOM 1004 C C . ASP A 1 127 ? 14.416 6.246 -9.437 1.00 65.94 127 ASP A C 1
ATOM 1006 O O . ASP A 1 127 ? 13.936 5.938 -10.518 1.00 65.94 127 ASP A O 1
ATOM 1010 N N . GLY A 1 128 ? 13.636 6.475 -8.371 1.00 74.69 128 GLY A N 1
ATOM 1011 C CA . GLY A 1 128 ? 12.181 6.251 -8.334 1.00 74.69 128 GLY A CA 1
ATOM 1012 C C . GLY A 1 128 ? 11.794 4.856 -7.825 1.00 74.69 128 GLY A C 1
ATOM 1013 O O . GLY A 1 128 ? 12.651 4.013 -7.583 1.00 74.69 128 GLY A O 1
ATOM 1014 N N . TYR A 1 129 ? 10.495 4.607 -7.635 1.00 75.56 129 TYR A N 1
ATOM 1015 C CA . TYR A 1 129 ? 9.972 3.333 -7.137 1.00 75.56 129 TYR A CA 1
ATOM 1016 C C . TYR A 1 129 ? 10.162 2.206 -8.160 1.00 75.56 129 TYR A C 1
ATOM 1018 O O . TYR A 1 129 ? 9.598 2.297 -9.257 1.00 75.56 129 TYR A O 1
ATOM 1026 N N . PRO A 1 130 ? 10.840 1.098 -7.811 1.00 75.56 130 PRO A N 1
ATOM 1027 C CA . PRO A 1 130 ? 10.860 -0.101 -8.636 1.00 75.56 130 PRO A CA 1
ATOM 1028 C C . PRO A 1 130 ? 9.546 -0.879 -8.472 1.00 75.56 130 PRO A C 1
ATOM 1030 O O . PRO A 1 130 ? 9.524 -2.009 -8.014 1.00 75.56 130 PRO A O 1
ATOM 1033 N N . MET A 1 131 ? 8.410 -0.257 -8.810 1.00 82.25 131 MET A N 1
ATOM 1034 C CA . MET A 1 131 ? 7.082 -0.869 -8.633 1.00 82.25 131 MET A CA 1
ATOM 1035 C C . MET A 1 131 ? 6.879 -2.116 -9.493 1.00 82.25 131 MET A C 1
ATOM 1037 O O . MET A 1 131 ? 6.057 -2.961 -9.149 1.00 82.25 131 MET A O 1
ATOM 1041 N N . PHE A 1 132 ? 7.612 -2.223 -10.598 1.00 83.44 132 PHE A N 1
ATOM 1042 C CA . PHE A 1 132 ? 7.486 -3.294 -11.574 1.00 83.44 132 PHE A CA 1
ATOM 1043 C C . PHE A 1 132 ? 8.811 -4.029 -11.683 1.00 83.44 132 PHE A C 1
ATOM 1045 O O . PHE A 1 132 ? 9.843 -3.420 -11.968 1.00 83.44 132 PHE A O 1
ATOM 1052 N N . ASP A 1 133 ? 8.772 -5.347 -11.528 1.00 81.69 133 ASP A N 1
ATOM 1053 C CA . ASP A 1 133 ? 9.973 -6.174 -11.630 1.00 81.69 133 ASP A CA 1
ATOM 1054 C C . ASP A 1 133 ? 10.604 -6.068 -13.027 1.00 81.69 133 ASP A C 1
ATOM 1056 O O . ASP A 1 133 ? 11.814 -5.945 -13.169 1.00 81.69 133 ASP A O 1
ATOM 1060 N N . ALA A 1 134 ? 9.778 -5.983 -14.076 1.00 80.44 134 ALA A N 1
ATOM 1061 C CA . ALA A 1 134 ? 10.248 -5.798 -15.446 1.00 80.44 134 ALA A CA 1
ATOM 1062 C C . ALA A 1 134 ? 11.151 -4.555 -15.613 1.00 80.44 134 ALA A C 1
ATOM 1064 O O . ALA A 1 134 ? 12.118 -4.603 -16.375 1.00 80.44 134 ALA A O 1
ATOM 1065 N N . MET A 1 135 ? 10.907 -3.470 -14.864 1.00 79.44 135 MET A N 1
ATOM 1066 C CA . MET A 1 135 ? 11.748 -2.265 -14.916 1.00 79.44 135 MET A CA 1
ATOM 1067 C C . MET A 1 135 ? 13.144 -2.489 -14.336 1.00 79.44 135 MET A C 1
ATOM 1069 O O . MET A 1 135 ? 14.104 -1.889 -14.816 1.00 79.44 135 MET A O 1
ATOM 1073 N N . LEU A 1 136 ? 13.288 -3.381 -13.351 1.00 76.12 136 LEU A N 1
ATOM 1074 C CA . LEU A 1 136 ? 14.600 -3.780 -12.827 1.00 76.12 136 LEU A CA 1
ATOM 1075 C C . LEU A 1 136 ? 15.442 -4.497 -13.890 1.00 76.12 136 LEU A C 1
ATOM 1077 O O . LEU A 1 136 ? 16.668 -4.467 -13.840 1.00 76.12 136 LEU A O 1
ATOM 1081 N N . HIS A 1 137 ? 14.782 -5.089 -14.882 1.00 77.56 137 HIS A N 1
ATOM 1082 C CA . HIS A 1 137 ? 15.400 -5.775 -16.010 1.00 77.56 137 HIS A CA 1
ATOM 1083 C C . HIS A 1 137 ? 15.504 -4.902 -17.274 1.00 77.56 137 HIS A C 1
ATOM 1085 O O . HIS A 1 137 ? 15.690 -5.423 -18.371 1.00 77.56 137 HIS A O 1
ATOM 1091 N N . GLY A 1 138 ? 15.381 -3.576 -17.148 1.00 75.69 138 GLY A N 1
ATOM 1092 C CA . GLY A 1 138 ? 15.592 -2.641 -18.259 1.00 75.69 138 GLY A CA 1
ATOM 1093 C C . GLY A 1 138 ? 14.379 -2.419 -19.167 1.00 75.69 138 GLY A C 1
ATOM 1094 O O . GLY A 1 138 ? 14.510 -1.757 -20.198 1.00 75.69 138 GLY A O 1
ATOM 1095 N N . VAL A 1 139 ? 13.198 -2.932 -18.803 1.00 81.12 139 VAL A N 1
ATOM 1096 C CA . VAL A 1 139 ? 11.947 -2.621 -19.513 1.00 81.12 139 VAL A CA 1
ATOM 1097 C C . VAL A 1 139 ? 11.538 -1.179 -19.212 1.00 81.12 139 VAL A C 1
ATOM 1099 O O . VAL A 1 139 ? 11.528 -0.742 -18.060 1.00 81.12 139 VAL A O 1
ATOM 1102 N N . ARG A 1 140 ? 11.211 -0.420 -20.260 1.00 82.88 140 ARG A N 1
ATOM 1103 C CA . ARG A 1 140 ? 10.811 0.986 -20.138 1.00 82.88 140 ARG A CA 1
ATOM 1104 C C . ARG A 1 140 ? 9.323 1.113 -19.815 1.00 82.88 140 ARG A C 1
ATOM 1106 O O . ARG A 1 140 ? 8.537 0.211 -20.076 1.00 82.88 140 ARG A O 1
ATOM 1113 N N . LEU A 1 141 ? 8.933 2.270 -19.280 1.00 82.75 141 LEU A N 1
ATOM 1114 C CA . LEU A 1 141 ? 7.545 2.570 -18.912 1.00 82.75 141 LEU A CA 1
ATOM 1115 C C . LEU A 1 141 ? 6.556 2.473 -20.093 1.00 82.75 141 LEU A C 1
ATOM 1117 O O . LEU A 1 141 ? 5.387 2.165 -19.891 1.00 82.75 141 LEU A O 1
ATOM 1121 N N . ASP A 1 142 ? 7.021 2.774 -21.303 1.00 82.88 142 ASP A N 1
ATOM 1122 C CA . ASP A 1 142 ? 6.255 2.756 -22.550 1.00 82.88 142 ASP A CA 1
ATOM 1123 C C . ASP A 1 142 ? 6.218 1.380 -23.236 1.00 82.88 142 ASP A C 1
ATOM 1125 O O . ASP A 1 142 ? 5.514 1.208 -24.231 1.00 82.88 142 ASP A O 1
ATOM 1129 N N . ASP A 1 143 ? 6.951 0.396 -22.713 1.00 84.12 143 ASP A N 1
ATOM 1130 C CA . ASP A 1 143 ? 7.047 -0.932 -23.308 1.00 84.12 143 ASP A CA 1
ATOM 1131 C C . ASP A 1 143 ? 5.829 -1.802 -22.928 1.00 84.12 143 ASP A C 1
ATOM 1133 O O . ASP A 1 143 ? 5.537 -1.972 -21.738 1.00 84.12 143 ASP A O 1
ATOM 1137 N N . PRO A 1 144 ? 5.132 -2.420 -23.901 1.00 83.38 144 PRO A N 1
ATOM 1138 C CA . PRO A 1 144 ? 4.058 -3.375 -23.630 1.00 83.38 144 PRO A CA 1
ATOM 1139 C C . PRO A 1 144 ? 4.464 -4.542 -22.719 1.00 83.38 144 PRO A C 1
ATOM 1141 O O . PRO A 1 144 ? 3.617 -5.067 -21.999 1.00 83.38 144 PRO A O 1
ATOM 1144 N N . ALA A 1 145 ? 5.742 -4.939 -22.713 1.00 83.50 145 ALA A N 1
ATOM 1145 C CA . ALA A 1 145 ? 6.267 -6.008 -21.862 1.00 83.50 145 ALA A CA 1
ATOM 1146 C C . ALA A 1 145 ? 6.211 -5.683 -20.358 1.00 83.50 145 ALA A C 1
ATOM 1148 O O . ALA A 1 145 ? 6.383 -6.575 -19.528 1.00 83.50 145 ALA A O 1
ATOM 1149 N N . LEU A 1 146 ? 5.959 -4.422 -19.996 1.00 84.81 146 LEU A N 1
ATOM 1150 C CA . LEU A 1 146 ? 5.730 -4.007 -18.616 1.00 84.81 146 LEU A CA 1
ATOM 1151 C C . LEU A 1 146 ? 4.403 -4.542 -18.056 1.00 84.81 146 LEU A C 1
ATOM 1153 O O . LEU A 1 146 ? 4.267 -4.732 -16.849 1.00 84.81 146 LEU A O 1
ATOM 1157 N N . VAL A 1 147 ? 3.417 -4.775 -18.925 1.00 88.44 147 VAL A N 1
ATOM 1158 C CA . VAL A 1 147 ? 2.084 -5.236 -18.535 1.00 88.44 147 VAL A CA 1
ATOM 1159 C C . VAL A 1 147 ? 2.045 -6.762 -18.559 1.00 88.44 147 VAL A C 1
ATOM 1161 O O . VAL A 1 147 ? 1.725 -7.381 -19.573 1.00 88.44 147 VAL A O 1
ATOM 1164 N N . ILE A 1 148 ? 2.357 -7.371 -17.416 1.00 88.62 148 ILE A N 1
ATOM 1165 C CA . ILE A 1 148 ? 2.396 -8.833 -17.266 1.00 88.62 148 ILE A CA 1
ATOM 1166 C C . ILE A 1 148 ? 1.085 -9.421 -16.720 1.00 88.62 148 ILE A C 1
ATOM 1168 O O . ILE A 1 148 ? 0.814 -10.601 -16.924 1.00 88.62 148 ILE A O 1
ATOM 1172 N N . ASN A 1 149 ? 0.269 -8.621 -16.025 1.00 90.19 149 ASN A N 1
ATOM 1173 C CA . ASN A 1 149 ? -1.027 -9.027 -15.481 1.00 90.19 149 ASN A CA 1
ATOM 1174 C C . ASN A 1 149 ? -1.994 -7.827 -15.338 1.00 90.19 149 ASN A C 1
ATOM 1176 O O . ASN A 1 149 ? -1.633 -6.680 -15.617 1.00 90.19 149 ASN A O 1
ATOM 1180 N N . ASP A 1 150 ? -3.236 -8.089 -14.914 1.00 90.69 150 ASP A N 1
ATOM 1181 C CA . ASP A 1 150 ? -4.263 -7.044 -14.761 1.00 90.69 150 ASP A CA 1
ATOM 1182 C C . ASP A 1 150 ? -3.878 -5.982 -13.718 1.00 90.69 150 ASP A C 1
ATOM 1184 O O . ASP A 1 150 ? -4.182 -4.801 -13.892 1.00 90.69 150 ASP A O 1
ATOM 1188 N N . LEU A 1 151 ? -3.158 -6.374 -12.661 1.00 91.12 151 LEU A N 1
ATOM 1189 C CA . LEU A 1 151 ? -2.678 -5.450 -11.636 1.00 91.12 151 LEU A CA 1
ATOM 1190 C C . LEU A 1 151 ? -1.604 -4.507 -12.205 1.00 91.12 151 LEU A C 1
ATOM 1192 O O . LEU A 1 151 ? -1.642 -3.312 -11.913 1.00 91.12 151 LEU A O 1
ATOM 1196 N N . SER A 1 152 ? -0.715 -4.986 -13.085 1.00 90.75 152 SER A N 1
ATOM 1197 C CA . SER A 1 152 ? 0.237 -4.134 -13.815 1.00 90.75 152 SER A CA 1
ATOM 1198 C C . SER A 1 152 ? -0.498 -3.058 -14.623 1.00 90.75 152 SER A C 1
ATOM 1200 O O . SER A 1 152 ? -0.142 -1.878 -14.567 1.00 90.75 152 SER A O 1
ATOM 1202 N N . ALA A 1 153 ? -1.567 -3.442 -15.331 1.00 91.56 153 ALA A N 1
ATOM 1203 C CA . ALA A 1 153 ? -2.391 -2.507 -16.096 1.00 91.56 153 ALA A CA 1
ATOM 1204 C C . ALA A 1 153 ? -3.103 -1.487 -15.189 1.00 91.56 153 ALA A C 1
ATOM 1206 O O . ALA A 1 153 ? -3.093 -0.290 -15.487 1.00 91.56 153 ALA A O 1
ATOM 1207 N N . MET A 1 154 ? -3.671 -1.930 -14.060 1.00 92.44 154 MET A N 1
ATOM 1208 C CA . MET A 1 154 ? -4.309 -1.050 -13.073 1.00 92.44 154 MET A CA 1
ATOM 1209 C C . MET A 1 154 ? -3.326 -0.040 -12.472 1.00 92.44 154 MET A C 1
ATOM 1211 O O . MET A 1 154 ? -3.670 1.131 -12.330 1.00 92.44 154 MET A O 1
ATOM 1215 N N . LEU A 1 155 ? -2.096 -0.456 -12.162 1.00 90.19 155 LEU A N 1
ATOM 1216 C CA . LEU A 1 155 ? -1.058 0.423 -11.618 1.00 90.19 155 LEU A CA 1
ATOM 1217 C C . LEU A 1 155 ? -0.694 1.548 -12.592 1.00 90.19 155 LEU A C 1
ATOM 1219 O O . LEU A 1 155 ? -0.618 2.710 -12.191 1.00 90.19 155 LEU A O 1
ATOM 1223 N N . LEU A 1 156 ? -0.505 1.219 -13.873 1.00 90.69 156 LEU A N 1
ATOM 1224 C CA . LEU A 1 156 ? -0.223 2.212 -14.912 1.00 90.69 156 LEU A CA 1
ATOM 1225 C C . LEU A 1 156 ? -1.410 3.151 -15.139 1.00 90.69 156 LEU A C 1
ATOM 1227 O O . LEU A 1 156 ? -1.219 4.364 -15.251 1.00 90.69 156 LEU A O 1
ATOM 1231 N N . ALA A 1 157 ? -2.628 2.605 -15.162 1.00 91.56 157 ALA A N 1
ATOM 1232 C CA . ALA A 1 157 ? -3.852 3.382 -15.307 1.00 91.56 157 ALA A CA 1
ATOM 1233 C C . ALA A 1 157 ? -4.046 4.363 -14.140 1.00 91.56 157 ALA A C 1
ATOM 1235 O O . ALA A 1 157 ? -4.300 5.540 -14.384 1.00 91.56 157 ALA A O 1
ATOM 1236 N N . ALA A 1 158 ? -3.840 3.917 -12.898 1.00 91.31 158 ALA A N 1
ATOM 1237 C CA . ALA A 1 158 ? -3.958 4.750 -11.705 1.00 91.31 158 ALA A CA 1
ATOM 1238 C C . ALA A 1 158 ? -2.936 5.893 -11.704 1.00 91.31 158 ALA A C 1
ATOM 1240 O O . ALA A 1 158 ? -3.301 7.052 -11.506 1.00 91.31 158 ALA A O 1
ATOM 1241 N N . ARG A 1 159 ? -1.669 5.601 -12.032 1.00 88.75 159 ARG A N 1
ATOM 1242 C CA . ARG A 1 159 ? -0.646 6.642 -12.201 1.00 88.75 159 ARG A CA 1
ATOM 1243 C C . ARG A 1 159 ? -1.043 7.648 -13.282 1.00 88.75 159 ARG A C 1
ATOM 1245 O O . ARG A 1 159 ? -0.945 8.851 -13.057 1.00 88.75 159 ARG A O 1
ATOM 1252 N N . SER A 1 160 ? -1.498 7.172 -14.443 1.00 89.25 160 SER A N 1
ATOM 1253 C CA . SER A 1 160 ? -1.947 8.053 -15.525 1.00 89.25 160 SER A CA 1
ATOM 1254 C C . SER A 1 160 ? -3.125 8.922 -15.087 1.00 89.25 160 SER A C 1
ATOM 1256 O O . SER A 1 160 ? -3.128 10.114 -15.376 1.00 89.25 160 SER A O 1
ATOM 1258 N N . ASN A 1 161 ? -4.108 8.356 -14.384 1.00 90.69 161 ASN A N 1
ATOM 1259 C CA . ASN A 1 161 ? -5.285 9.089 -13.931 1.00 90.69 161 ASN A CA 1
ATOM 1260 C C . ASN A 1 161 ? -4.905 10.206 -12.945 1.00 90.69 161 ASN A C 1
ATOM 1262 O O . ASN A 1 161 ? -5.300 11.356 -13.132 1.00 90.69 161 ASN A O 1
ATOM 1266 N N . LEU A 1 162 ? -4.051 9.919 -11.961 1.00 87.62 162 LEU A N 1
ATOM 1267 C CA . LEU A 1 162 ? -3.577 10.934 -11.015 1.00 87.62 162 LEU A CA 1
ATOM 1268 C C . LEU A 1 162 ? -2.797 12.062 -11.700 1.00 87.62 162 LEU A C 1
ATOM 1270 O O . LEU A 1 162 ? -3.026 13.232 -11.393 1.00 87.62 162 LEU A O 1
ATOM 1274 N N . MET A 1 163 ? -1.961 11.733 -12.689 1.00 85.50 163 MET A N 1
ATOM 1275 C CA . MET A 1 163 ? -1.250 12.737 -13.485 1.00 85.50 163 MET A CA 1
ATOM 1276 C C . MET A 1 163 ? -2.196 13.634 -14.296 1.00 85.50 163 MET A C 1
ATOM 1278 O O . MET A 1 163 ? -1.880 14.804 -14.501 1.00 85.50 163 MET A O 1
ATOM 1282 N N . THR A 1 164 ? -3.354 13.124 -14.742 1.00 87.81 164 THR A N 1
ATOM 1283 C CA . THR A 1 164 ? -4.358 13.966 -15.422 1.00 87.81 164 THR A CA 1
ATOM 1284 C C . THR A 1 164 ? -5.053 14.944 -14.480 1.00 87.81 164 THR A C 1
ATOM 1286 O O . THR A 1 164 ? -5.460 16.015 -14.921 1.00 87.81 164 THR A O 1
ATOM 1289 N N . LEU A 1 165 ? -5.174 14.604 -13.192 1.00 84.50 165 LEU A N 1
ATOM 1290 C CA . LEU A 1 165 ? -5.758 15.487 -12.182 1.00 84.50 165 LEU A CA 1
ATOM 1291 C C . LEU A 1 165 ? -4.774 16.579 -11.758 1.00 84.50 165 LEU A C 1
ATOM 1293 O O . LEU A 1 165 ? -5.156 17.740 -11.621 1.00 84.50 165 LEU A O 1
ATOM 1297 N N . ASN A 1 166 ? -3.514 16.208 -11.528 1.00 80.88 166 ASN A N 1
ATOM 1298 C CA . ASN A 1 166 ? -2.453 17.134 -11.158 1.00 80.88 166 ASN A CA 1
ATOM 1299 C C . ASN A 1 166 ? -1.088 16.541 -11.529 1.00 80.88 166 ASN A C 1
ATOM 1301 O O . ASN A 1 166 ? -0.717 15.472 -11.045 1.00 80.88 166 ASN A O 1
ATOM 1305 N N . SER A 1 167 ? -0.300 17.272 -12.320 1.00 79.69 167 SER A N 1
ATOM 1306 C CA . SER A 1 167 ? 1.040 16.845 -12.741 1.00 79.69 167 SER A CA 1
ATOM 1307 C C . SER A 1 167 ? 2.010 16.620 -11.576 1.00 79.69 167 SER A C 1
ATOM 1309 O O . SER A 1 167 ? 2.968 15.868 -11.724 1.00 79.69 167 SER A O 1
ATOM 1311 N N . ASN A 1 168 ? 1.761 17.238 -10.416 1.00 76.69 168 ASN A N 1
ATOM 1312 C CA . ASN A 1 168 ? 2.583 17.072 -9.217 1.00 76.69 168 ASN A CA 1
ATOM 1313 C C . ASN A 1 168 ? 2.254 15.789 -8.435 1.00 76.69 168 ASN A C 1
ATOM 1315 O O . ASN A 1 168 ? 3.057 15.366 -7.609 1.00 76.69 168 ASN A O 1
ATOM 1319 N N . LEU A 1 169 ? 1.108 15.142 -8.689 1.00 78.19 169 LEU A N 1
ATOM 1320 C CA . LEU A 1 169 ? 0.735 13.859 -8.077 1.00 78.19 169 LEU A CA 1
ATOM 1321 C C . LEU A 1 169 ? 1.349 12.692 -8.854 1.00 78.19 169 LEU A C 1
ATOM 1323 O O . LEU A 1 169 ? 0.662 11.762 -9.280 1.00 78.19 169 LEU A O 1
ATOM 1327 N N . GLN A 1 170 ? 2.660 12.759 -9.063 1.00 77.06 170 GLN A N 1
ATOM 1328 C CA . GLN A 1 170 ? 3.398 11.739 -9.780 1.00 77.06 170 GLN A CA 1
ATOM 1329 C C . GLN A 1 170 ? 4.333 11.004 -8.829 1.00 77.06 170 GLN A C 1
ATOM 1331 O O . GLN A 1 170 ? 5.396 11.501 -8.460 1.00 77.06 170 GLN A O 1
ATOM 1336 N N . VAL A 1 171 ? 4.008 9.746 -8.552 1.00 79.56 171 VAL A N 1
ATOM 1337 C CA . VAL A 1 171 ? 5.018 8.828 -8.039 1.00 79.56 171 VAL A CA 1
ATOM 1338 C C . VAL A 1 171 ? 6.023 8.543 -9.154 1.00 79.56 171 VAL A C 1
ATOM 1340 O O . VAL A 1 171 ? 5.679 8.073 -10.249 1.00 79.56 171 VAL A O 1
ATOM 1343 N N . LYS A 1 172 ? 7.286 8.879 -8.887 1.00 79.06 172 LYS A N 1
ATOM 1344 C CA . LYS A 1 172 ? 8.392 8.608 -9.804 1.00 79.06 172 LYS A CA 1
ATOM 1345 C C . LYS A 1 172 ? 8.653 7.107 -9.830 1.00 79.06 172 LYS A C 1
ATOM 1347 O O . LYS A 1 172 ? 8.810 6.500 -8.777 1.00 79.06 172 LYS A O 1
ATOM 1352 N N . LEU A 1 173 ? 8.694 6.525 -11.022 1.00 81.94 173 LEU A N 1
ATOM 1353 C CA . LEU A 1 173 ? 8.988 5.110 -11.229 1.00 81.94 173 LEU A CA 1
ATOM 1354 C C . LEU A 1 173 ? 10.448 4.918 -11.619 1.00 81.94 173 LEU A C 1
ATOM 1356 O O . LEU A 1 173 ? 11.027 5.801 -12.253 1.00 81.94 173 LEU A O 1
ATOM 1360 N N . PHE A 1 174 ? 10.993 3.761 -11.255 1.00 79.19 174 PHE A N 1
ATOM 1361 C CA . PHE A 1 174 ? 12.337 3.350 -11.621 1.00 79.19 174 PHE A CA 1
ATOM 1362 C C . PHE A 1 174 ? 12.508 3.318 -13.138 1.00 79.19 174 PHE A C 1
ATOM 1364 O O . PHE A 1 174 ? 11.772 2.629 -13.843 1.00 79.19 174 PHE A O 1
ATOM 1371 N N . ALA A 1 175 ? 13.484 4.066 -13.644 1.00 68.88 175 ALA A N 1
ATOM 1372 C CA . ALA A 1 175 ? 13.880 4.000 -15.041 1.00 68.88 175 ALA A CA 1
ATOM 1373 C C . ALA A 1 175 ? 15.021 2.985 -15.173 1.00 68.88 175 ALA A C 1
ATOM 1375 O O . ALA A 1 175 ? 16.175 3.302 -14.895 1.00 68.88 175 ALA A O 1
ATOM 1376 N N . GLY A 1 176 ? 14.690 1.754 -15.573 1.00 60.59 176 GLY A N 1
ATOM 1377 C CA . GLY A 1 176 ? 15.690 0.718 -15.819 1.00 60.59 176 GLY A CA 1
ATOM 1378 C C . GLY A 1 176 ? 16.766 1.177 -16.805 1.00 60.59 176 GLY A C 1
ATOM 1379 O O . GLY A 1 176 ? 16.460 1.776 -17.838 1.00 60.59 176 GLY A O 1
ATOM 1380 N N . GLN A 1 177 ? 18.033 0.884 -16.503 1.00 56.38 177 GLN A N 1
ATOM 1381 C CA . GLN A 1 177 ? 19.114 1.012 -17.480 1.00 56.38 177 GLN A CA 1
ATOM 1382 C C . GLN A 1 177 ? 19.020 -0.140 -18.488 1.00 56.38 177 GLN A C 1
ATOM 1384 O O . GLN A 1 177 ? 18.639 -1.252 -18.125 1.00 56.38 177 GLN A O 1
ATOM 1389 N N . ALA A 1 178 ? 19.334 0.127 -19.759 1.00 46.34 178 ALA A N 1
ATOM 1390 C CA . ALA A 1 178 ? 19.212 -0.841 -20.848 1.00 46.34 178 ALA A CA 1
ATOM 1391 C C . ALA A 1 178 ? 20.141 -2.056 -20.636 1.00 46.34 178 ALA A C 1
ATOM 1393 O O . ALA A 1 178 ? 21.302 -2.046 -21.036 1.00 46.34 178 ALA A O 1
ATOM 1394 N N . GLY A 1 179 ? 19.618 -3.098 -19.991 1.00 48.44 179 GLY A N 1
ATOM 1395 C CA . GLY A 1 179 ? 20.178 -4.446 -19.929 1.00 48.44 179 GLY A CA 1
ATOM 1396 C C . GLY A 1 179 ? 19.384 -5.407 -20.816 1.00 48.44 179 GLY A C 1
ATOM 1397 O O . GLY A 1 179 ? 18.318 -5.059 -21.322 1.00 48.44 179 GLY A O 1
ATOM 1398 N N . ALA A 1 180 ? 19.925 -6.607 -21.045 1.00 43.91 180 ALA A N 1
ATOM 1399 C CA . ALA A 1 180 ? 19.326 -7.623 -21.912 1.00 43.91 180 ALA A CA 1
ATOM 1400 C C . ALA A 1 180 ? 17.830 -7.836 -21.615 1.00 43.91 180 ALA A C 1
ATOM 1402 O O . ALA A 1 180 ? 17.443 -8.021 -20.462 1.00 43.91 180 ALA A O 1
ATOM 1403 N N . ARG A 1 181 ? 17.005 -7.825 -22.674 1.00 44.69 181 ARG A N 1
ATOM 1404 C CA . ARG A 1 181 ? 15.549 -7.987 -22.574 1.00 44.69 181 ARG A CA 1
ATOM 1405 C C . ARG A 1 181 ? 15.212 -9.274 -21.806 1.00 44.69 181 ARG A C 1
ATOM 1407 O O . ARG A 1 181 ? 15.595 -10.351 -22.269 1.00 44.69 181 ARG A O 1
ATOM 1414 N N . PRO A 1 182 ? 14.479 -9.202 -20.686 1.00 45.31 182 PRO A N 1
ATOM 1415 C CA . PRO A 1 182 ? 13.996 -10.397 -20.012 1.00 45.31 182 PRO A CA 1
ATOM 1416 C C . PRO A 1 182 ? 12.972 -11.117 -20.904 1.00 45.31 182 PRO A C 1
ATOM 1418 O O . PRO A 1 182 ? 12.109 -10.490 -21.520 1.00 45.31 182 PRO A O 1
ATOM 1421 N N . GLN A 1 183 ? 13.063 -12.445 -20.980 1.00 43.91 183 GLN A N 1
ATOM 1422 C CA . GLN A 1 183 ? 12.057 -13.285 -21.634 1.00 43.91 183 GLN A CA 1
ATOM 1423 C C . GLN A 1 183 ? 10.822 -13.391 -20.731 1.00 43.91 183 GLN A C 1
ATOM 1425 O O . GLN A 1 183 ? 10.671 -14.347 -19.976 1.00 43.91 183 GLN A O 1
ATOM 1430 N N . TYR A 1 184 ? 9.940 -12.397 -20.789 1.00 45.88 184 TYR A N 1
ATOM 1431 C CA . TYR A 1 184 ? 8.587 -12.531 -20.257 1.00 45.88 184 TYR A CA 1
ATOM 1432 C C . TYR A 1 184 ? 7.646 -13.060 -21.343 1.00 45.88 184 TYR A C 1
ATOM 1434 O O . TYR A 1 184 ? 7.813 -12.766 -22.529 1.00 45.88 184 TYR A O 1
ATOM 1442 N N . SER A 1 185 ? 6.668 -13.873 -20.938 1.00 40.19 185 SER A N 1
ATOM 1443 C CA . SER A 1 185 ? 5.548 -14.288 -21.786 1.00 40.19 185 SER A CA 1
ATOM 1444 C C . SER A 1 185 ? 4.857 -13.060 -22.385 1.00 40.19 185 SER A C 1
ATOM 1446 O O . SER A 1 185 ? 4.749 -12.035 -21.714 1.00 40.19 185 SER A O 1
ATOM 1448 N N . ALA A 1 186 ? 4.410 -13.165 -23.641 1.00 42.62 186 ALA A N 1
ATOM 1449 C CA . ALA A 1 186 ? 3.754 -12.082 -24.380 1.00 42.62 186 ALA A CA 1
ATOM 1450 C C . ALA A 1 186 ? 2.685 -11.351 -23.534 1.00 42.62 186 ALA A C 1
ATOM 1452 O O . ALA A 1 186 ? 2.019 -12.016 -22.738 1.00 42.62 186 ALA A O 1
ATOM 1453 N N . PRO A 1 187 ? 2.495 -10.024 -23.710 1.00 46.59 187 PRO A N 1
ATOM 1454 C CA . PRO A 1 187 ? 1.531 -9.239 -22.938 1.00 46.59 187 PRO A CA 1
ATOM 1455 C C . PRO A 1 187 ? 0.145 -9.883 -23.029 1.00 46.59 187 PRO A C 1
ATOM 1457 O O . PRO A 1 187 ? -0.494 -9.871 -24.080 1.00 46.59 187 PRO A O 1
ATOM 1460 N N . SER A 1 188 ? -0.289 -10.509 -21.935 1.00 49.03 188 SER A N 1
ATOM 1461 C CA . SER A 1 188 ? -1.516 -11.312 -21.894 1.00 49.03 188 SER A CA 1
ATOM 1462 C C . SER A 1 188 ? -2.670 -10.605 -21.186 1.00 49.03 188 SER A C 1
ATOM 1464 O O . SER A 1 188 ? -3.790 -11.113 -21.193 1.00 49.03 188 SER A O 1
ATOM 1466 N N . ALA A 1 189 ? -2.421 -9.448 -20.565 1.00 51.91 189 ALA A N 1
ATOM 1467 C CA . ALA A 1 189 ? -3.437 -8.712 -19.820 1.00 51.91 189 ALA A CA 1
ATOM 1468 C C . ALA A 1 189 ? -4.201 -7.725 -20.713 1.00 51.91 189 ALA A C 1
ATOM 1470 O O . ALA A 1 189 ? -3.644 -7.110 -21.626 1.00 51.91 189 ALA A O 1
ATOM 1471 N N . ARG A 1 190 ? -5.496 -7.547 -20.435 1.00 52.59 190 ARG A N 1
ATOM 1472 C CA . ARG A 1 190 ? -6.322 -6.562 -21.148 1.00 52.59 190 ARG A CA 1
ATOM 1473 C C . ARG A 1 190 ? -5.924 -5.155 -20.707 1.00 52.59 190 ARG A C 1
ATOM 1475 O O . ARG A 1 190 ? -5.635 -4.922 -19.538 1.00 52.59 190 ARG A O 1
ATOM 1482 N N . SER A 1 191 ? -5.966 -4.187 -21.625 1.00 53.19 191 SER A N 1
ATOM 1483 C CA . SER A 1 191 ? -5.784 -2.780 -21.259 1.00 53.19 191 SER A CA 1
ATOM 1484 C C . SER A 1 191 ? -6.894 -2.349 -20.294 1.00 53.19 191 SER A C 1
ATOM 1486 O O . SER A 1 191 ? -8.060 -2.288 -20.695 1.00 53.19 191 SER A O 1
ATOM 1488 N N . TRP A 1 192 ? -6.548 -2.043 -19.044 1.00 52.75 192 TRP A N 1
ATOM 1489 C CA . TRP A 1 192 ? -7.496 -1.504 -18.073 1.00 52.75 192 TRP A CA 1
ATOM 1490 C C . TRP A 1 192 ? -7.729 -0.015 -18.342 1.00 52.75 192 TRP A C 1
ATOM 1492 O O . TRP A 1 192 ? -6.779 0.754 -18.502 1.00 52.75 192 TRP A O 1
ATOM 1502 N N . ARG A 1 193 ? -8.996 0.404 -18.402 1.00 52.41 193 ARG A N 1
ATOM 1503 C CA . ARG A 1 193 ? -9.376 1.820 -18.468 1.00 52.41 193 ARG A CA 1
ATOM 1504 C C . ARG A 1 193 ? -10.237 2.141 -17.252 1.00 52.41 193 ARG A C 1
ATOM 1506 O O . ARG A 1 193 ? -11.200 1.412 -17.022 1.00 52.41 193 ARG A O 1
ATOM 1513 N N . PRO A 1 194 ? -9.937 3.217 -16.505 1.00 48.97 194 PRO A N 1
ATOM 1514 C CA . PRO A 1 194 ? -10.783 3.609 -15.393 1.00 48.97 194 PRO A CA 1
ATOM 1515 C C . PRO A 1 194 ? -12.204 3.911 -15.896 1.00 48.97 194 PRO A C 1
ATOM 1517 O O . PRO A 1 194 ? -12.357 4.523 -16.964 1.00 48.97 194 PRO A O 1
ATOM 1520 N N . PRO A 1 195 ? -13.255 3.531 -15.151 1.00 55.06 195 PRO A N 1
ATOM 1521 C CA . PRO A 1 195 ? -14.592 4.038 -15.420 1.00 55.06 195 PRO A CA 1
ATOM 1522 C C . PRO A 1 195 ? -14.571 5.569 -15.291 1.00 55.06 195 PRO A C 1
ATOM 1524 O O . PRO A 1 195 ? -14.020 6.116 -14.335 1.00 55.06 195 PRO A O 1
ATOM 1527 N N . ARG A 1 196 ? -15.143 6.292 -16.265 1.00 48.59 196 ARG A N 1
ATOM 1528 C CA . ARG A 1 196 ? -15.222 7.761 -16.202 1.00 48.59 196 ARG A CA 1
ATOM 1529 C C . ARG A 1 196 ? -16.082 8.156 -14.994 1.00 48.59 196 ARG A C 1
ATOM 1531 O O . ARG A 1 196 ? -17.304 8.083 -15.078 1.00 48.59 196 ARG A O 1
ATOM 1538 N N . LYS A 1 197 ? -15.468 8.606 -13.893 1.00 46.88 197 LYS A N 1
ATOM 1539 C CA . LYS A 1 197 ? -16.189 9.253 -12.784 1.00 46.88 197 LYS A CA 1
ATOM 1540 C C . LYS A 1 197 ? -16.710 10.607 -13.293 1.00 46.88 197 LYS A C 1
ATOM 1542 O O . LYS A 1 197 ? -15.980 11.594 -13.329 1.00 46.88 197 LYS A O 1
ATOM 1547 N N . THR A 1 198 ? -17.961 10.657 -13.754 1.00 36.16 198 THR A N 1
ATOM 1548 C CA . THR A 1 198 ? -18.660 11.920 -14.018 1.00 36.16 198 THR A CA 1
ATOM 1549 C C . THR A 1 198 ? -18.991 12.550 -12.674 1.00 36.16 198 THR A C 1
ATOM 1551 O O . THR A 1 198 ? -20.021 12.246 -12.077 1.00 36.16 198 THR A O 1
ATOM 1554 N N . TRP A 1 199 ? -18.108 13.410 -12.175 1.00 36.47 199 TRP A N 1
ATOM 1555 C CA . TRP A 1 199 ? -18.435 14.291 -11.062 1.00 36.47 199 TRP A CA 1
ATOM 1556 C C . TRP A 1 199 ? -19.470 15.306 -11.556 1.00 36.47 199 TRP A C 1
ATOM 1558 O O . TRP A 1 199 ? -19.123 16.374 -12.059 1.00 36.47 199 TRP A O 1
ATOM 1568 N N . GLN A 1 200 ? -20.756 14.955 -11.477 1.00 31.86 200 GLN A N 1
ATOM 1569 C CA . GLN A 1 200 ? -21.813 15.951 -11.562 1.00 31.86 200 GLN A CA 1
ATOM 1570 C C . GLN A 1 200 ? -21.654 16.841 -10.331 1.00 31.86 200 GLN A C 1
ATOM 1572 O O . GLN A 1 200 ? -21.846 16.391 -9.205 1.00 31.86 200 GLN A O 1
ATOM 1577 N N . ARG A 1 201 ? -21.229 18.088 -10.547 1.00 30.78 201 ARG A N 1
ATOM 1578 C CA . ARG A 1 201 ? -21.301 19.131 -9.525 1.00 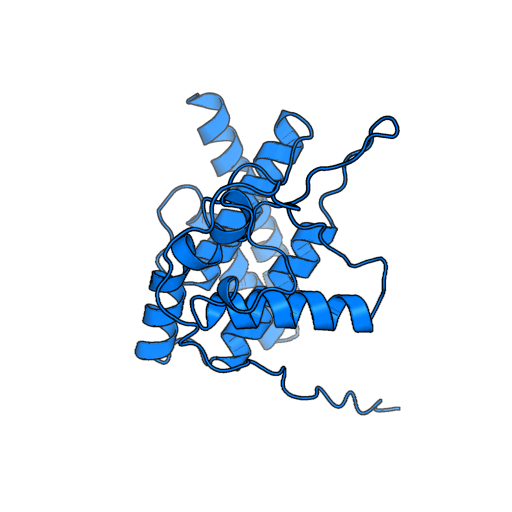30.78 201 ARG A CA 1
ATOM 1579 C C . ARG A 1 201 ? -22.776 19.308 -9.174 1.00 30.78 201 ARG A C 1
ATOM 1581 O O . ARG A 1 201 ? -23.507 19.959 -9.912 1.00 30.78 201 ARG A O 1
ATOM 1588 N N . THR A 1 202 ? -23.228 18.686 -8.094 1.00 38.91 202 THR A N 1
ATOM 1589 C CA . THR A 1 202 ? -24.449 19.119 -7.418 1.00 38.91 202 THR A CA 1
ATOM 1590 C C . THR A 1 202 ? -24.157 20.484 -6.807 1.00 38.91 202 THR A C 1
ATOM 1592 O O . THR A 1 202 ? -23.196 20.611 -6.047 1.00 38.91 202 THR A O 1
ATOM 1595 N N . ASN A 1 203 ? -24.922 21.480 -7.264 1.00 36.91 203 ASN A N 1
ATOM 1596 C CA . ASN A 1 203 ? -24.879 22.885 -6.847 1.00 36.91 203 ASN A CA 1
ATOM 1597 C C . ASN A 1 203 ? -24.992 23.069 -5.333 1.00 36.91 203 ASN A C 1
ATOM 1599 O O . ASN A 1 203 ? -25.749 22.292 -4.709 1.00 36.91 203 ASN A O 1
#

Secondary structure (DSSP, 8-state):
-HHHHHHHHHHHHHHHHHHHHHHHH---HHHHHHHHHHHHHHHHTTTS---SHHHHHHHHHHHHHHHHHHHS------S-HHHHSHHHHHHHHHTTSS-HHHHHHHHHHHHHHHHT-----SS-----B--SHHHHTT--TT-GGG--SHHHHHHHHHHHHHHHH-TT--PPBP-----PPP------S--------------

pLDDT: mean 82.67, std 17.31, range [30.78, 98.31]